Protein AF-0000000086069809 (afdb_homodimer)

Secondary structure (DSSP, 8-state):
-------------HHHHHHHHHHH-TT-SSSB-HHHHHTT---SSSSPPPHHHHHHHHHHH-TTSSSSB-HHHHHHHHHHHHHHHHHHHHH-TT-SSSEEHHHHHHHHHHTT----HHHHHHHHHHH-TTSSSEE-HHHHHHHHHHHHHHHHHHHHH-TT-SSEEEEEHHHHHHHHGGGB-/-------------HHHHHHHHHHH-TT-SSSB-HHHHHTT---SSSSPPPHHHHHHHHHHH-TTSSSSB-HHHHHHHHHHHHHHHHHHHHH-TT-SSSEEHHHHHHHHHHTT----HHHHHHHHHHH-TTSSSEE-HHHHHHHHHHHHHHHHHHHHH-TT-SSEEEEEHHHHHHHHGGGB-

Organism: Haemaphysalis longicornis (NCBI:txid44386)

Solvent-accessible surface area (backbone atoms only — not comparable to full-atom values): 20473 Å² total; per-residue (Å²): 137,84,82,74,80,76,78,64,82,80,64,76,55,64,69,57,49,52,55,49,48,56,64,43,19,75,81,69,74,69,42,36,37,34,67,38,52,24,73,73,46,77,29,82,56,93,56,79,30,50,54,66,39,29,39,53,53,37,58,74,41,19,85,81,71,75,70,33,21,41,66,71,34,41,52,52,48,47,52,51,50,52,52,50,50,53,53,50,56,70,41,21,79,84,69,74,62,42,36,36,64,67,34,44,53,53,47,42,41,73,74,68,44,87,75,55,69,69,53,54,47,51,51,47,62,71,41,18,85,79,72,74,66,34,22,37,53,40,35,45,52,40,49,53,53,50,50,49,53,50,49,54,49,49,48,74,61,22,80,83,70,76,51,54,31,79,46,41,52,67,57,47,48,66,60,48,55,80,61,38,116,137,86,83,75,80,76,78,64,82,80,62,77,54,65,69,58,49,52,53,49,50,56,64,41,20,76,82,69,74,70,42,35,37,33,67,37,50,23,73,75,45,77,29,83,58,93,55,78,31,47,54,67,39,30,40,53,53,39,58,73,41,19,84,80,70,73,71,34,21,41,66,71,33,40,52,53,46,49,53,52,50,52,53,49,50,54,52,50,56,70,41,21,79,83,68,74,62,40,37,35,63,68,35,44,51,52,46,42,41,73,75,69,46,87,73,54,69,70,55,52,49,51,51,47,63,72,40,20,84,78,72,72,67,35,23,36,52,42,36,45,53,40,50,52,52,51,50,49,53,52,48,54,52,49,48,72,62,22,80,82,69,75,52,54,30,79,44,40,53,67,57,49,47,66,59,49,55,78,60,39,115

Structure (mmCIF, N/CA/C/O backbone):
data_AF-0000000086069809-model_v1
#
loop_
_entity.id
_entity.type
_entity.pdbx_description
1 polymer 'EF-hand domain-containing protein'
#
loop_
_atom_site.group_PDB
_atom_site.id
_atom_site.type_symbol
_atom_site.label_atom_id
_atom_site.label_alt_id
_atom_site.label_comp_id
_atom_site.label_asym_id
_atom_site.label_entity_id
_atom_site.label_seq_id
_atom_site.pdbx_PDB_ins_code
_atom_site.Cartn_x
_atom_site.Cartn_y
_atom_site.Cartn_z
_atom_site.occupancy
_atom_site.B_iso_or_equiv
_atom_site.auth_seq_id
_atom_site.auth_comp_id
_atom_site.auth_asym_id
_atom_site.auth_atom_id
_atom_site.pdbx_PDB_model_num
ATOM 1 N N . MET A 1 1 ? -0.524 32.312 47.438 1 28.12 1 MET A N 1
ATOM 2 C CA . MET A 1 1 ? -0.548 32.656 46.031 1 28.12 1 MET A CA 1
ATOM 3 C C . MET A 1 1 ? -0.93 31.422 45.188 1 28.12 1 MET A C 1
ATOM 5 O O . MET A 1 1 ? -0.287 30.375 45.281 1 28.12 1 MET A O 1
ATOM 9 N N . TYR A 1 2 ? -2.311 31.109 44.719 1 29.11 2 TYR A N 1
ATOM 10 C CA . TYR A 1 2 ? -3.145 29.969 44.375 1 29.11 2 TYR A CA 1
ATOM 11 C C . TYR A 1 2 ? -2.742 29.391 43.031 1 29.11 2 TYR A C 1
ATOM 13 O O . TYR A 1 2 ? -2.734 30.109 42.031 1 29.11 2 TYR A O 1
ATOM 21 N N . TYR A 1 3 ? -1.64 28.562 42.844 1 32.62 3 TYR A N 1
ATOM 22 C CA . TYR A 1 3 ? -1.204 27.797 41.688 1 32.62 3 TYR A CA 1
ATOM 23 C C . TYR A 1 3 ? -2.393 27.156 40.969 1 32.62 3 TYR A C 1
ATOM 25 O O . TYR A 1 3 ? -3.082 26.312 41.531 1 32.62 3 TYR A O 1
ATOM 33 N N . GLN A 1 4 ? -3.27 27.906 40.188 1 30.67 4 GLN A N 1
ATOM 34 C CA . GLN A 1 4 ? -4.422 27.5 39.406 1 30.67 4 GLN A CA 1
ATOM 35 C C . GLN A 1 4 ? -4.098 26.297 38.531 1 30.67 4 GLN A C 1
ATOM 37 O O . GLN A 1 4 ? -2.971 26.156 38.062 1 30.67 4 GLN A O 1
ATOM 42 N N . GLY A 1 5 ? -4.82 25.125 38.656 1 36.81 5 GLY A N 1
ATOM 43 C CA . GLY A 1 5 ? -4.887 23.812 38.031 1 36.81 5 GLY A CA 1
ATOM 44 C C . GLY A 1 5 ? -4.676 23.859 36.5 1 36.81 5 GLY A C 1
ATOM 45 O O . GLY A 1 5 ? -5.348 24.625 35.812 1 36.81 5 GLY A O 1
ATOM 46 N N . GLN A 1 6 ? -3.518 23.766 35.969 1 34.78 6 GLN A N 1
ATOM 47 C CA . GLN A 1 6 ? -3.121 23.625 34.594 1 34.78 6 GLN A CA 1
ATOM 48 C C . GLN A 1 6 ? -4.191 22.906 33.781 1 34.78 6 GLN A C 1
ATOM 50 O O . GLN A 1 6 ? -4.652 21.828 34.156 1 34.78 6 GLN A O 1
ATOM 55 N N . GLN A 1 7 ? -5.18 23.578 33.062 1 36.31 7 GLN A N 1
ATOM 56 C CA . GLN A 1 7 ? -6.105 23.062 32.031 1 36.31 7 GLN A CA 1
ATOM 57 C C . GLN A 1 7 ? -5.453 21.969 31.203 1 36.31 7 GLN A C 1
ATOM 59 O O . GLN A 1 7 ? -4.434 22.219 30.547 1 36.31 7 GLN A O 1
ATOM 64 N N . GLN A 1 8 ? -5.32 20.703 31.562 1 38.53 8 GLN A N 1
ATOM 65 C CA . GLN A 1 8 ? -4.879 19.578 30.75 1 38.53 8 GLN A CA 1
ATOM 66 C C . GLN A 1 8 ? -5.262 19.781 29.281 1 38.53 8 GLN A C 1
ATOM 68 O O . GLN A 1 8 ? -6.316 20.344 28.984 1 38.53 8 GLN A O 1
ATOM 73 N N . PRO A 1 9 ? -4.473 19.984 28.375 1 45.06 9 PRO A N 1
ATOM 74 C CA . PRO A 1 9 ? -4.84 20.109 26.969 1 45.06 9 PRO A CA 1
ATOM 75 C C . PRO A 1 9 ? -6.125 19.359 26.625 1 45.06 9 PRO A C 1
ATOM 77 O O . PRO A 1 9 ? -6.305 18.219 27.031 1 45.06 9 PRO A O 1
ATOM 80 N N . GLN A 1 10 ? -7.422 19.906 26.641 1 48 10 GLN A N 1
ATOM 81 C CA . GLN A 1 10 ? -8.82 19.484 26.688 1 48 10 GLN A CA 1
ATOM 82 C C . GLN A 1 10 ? -9.07 18.328 25.719 1 48 10 GLN A C 1
ATOM 84 O O . GLN A 1 10 ? -9.008 18.516 24.5 1 48 10 GLN A O 1
ATOM 89 N N . GLY A 1 11 ? -8.469 17.094 25.891 1 56.94 11 GLY A N 1
ATOM 90 C CA . GLY A 1 11 ? -9.031 15.938 25.219 1 56.94 11 GLY A CA 1
ATOM 91 C C . GLY A 1 11 ? -10.539 16.016 25.062 1 56.94 11 GLY A C 1
ATOM 92 O O . GLY A 1 11 ? -11.203 16.797 25.75 1 56.94 11 GLY A O 1
ATOM 93 N N . ALA A 1 12 ? -10.945 15.578 23.766 1 65.81 12 ALA A N 1
ATOM 94 C CA . ALA A 1 12 ? -12.391 15.602 23.562 1 65.81 12 ALA A CA 1
ATOM 95 C C . ALA A 1 12 ? -13.133 15.133 24.812 1 65.81 12 ALA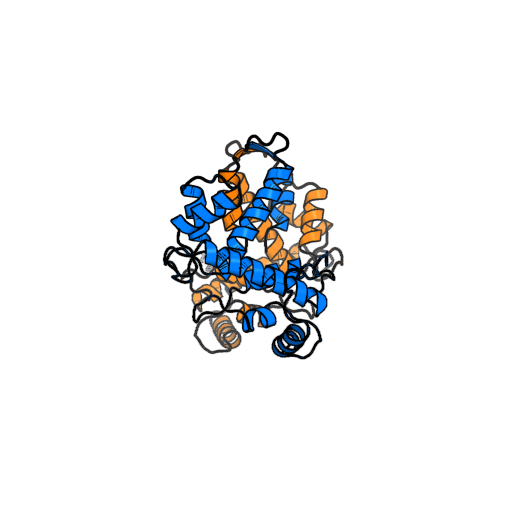 A C 1
ATOM 97 O O . ALA A 1 12 ? -12.641 14.281 25.547 1 65.81 12 ALA A O 1
ATOM 98 N N . ASP A 1 13 ? -14.125 15.883 25.156 1 86.12 13 ASP A N 1
ATOM 99 C CA . ASP A 1 13 ? -15.086 15.438 26.156 1 86.12 13 ASP A CA 1
ATOM 100 C C . ASP A 1 13 ? -15.414 13.953 26 1 86.12 13 ASP A C 1
ATOM 102 O O . ASP A 1 13 ? -15.891 13.531 24.938 1 86.12 13 ASP A O 1
ATOM 106 N N . ILE A 1 14 ? -15.023 13.203 27.047 1 89.62 14 ILE A N 1
ATOM 107 C CA . ILE A 1 14 ? -15.164 11.75 27 1 89.62 14 ILE A CA 1
ATOM 108 C C . ILE A 1 14 ? -16.609 11.375 26.688 1 89.62 14 ILE A C 1
ATOM 110 O O . ILE A 1 14 ? -16.859 10.391 26 1 89.62 14 ILE A O 1
ATOM 114 N N . ASN A 1 15 ? -17.531 12.117 27.203 1 90.81 15 ASN A N 1
ATOM 115 C CA . ASN A 1 15 ? -18.938 11.836 26.922 1 90.81 15 ASN A CA 1
ATOM 116 C C . ASN A 1 15 ? -19.266 12.07 25.453 1 90.81 15 ASN A C 1
ATOM 118 O O . ASN A 1 15 ? -20.031 11.305 24.844 1 90.81 15 ASN A O 1
ATOM 122 N N . TYR A 1 16 ? -18.734 13.109 25 1 92.44 16 TYR A N 1
ATOM 123 C CA . TYR A 1 16 ? -18.906 13.383 23.578 1 92.44 16 TYR A CA 1
ATOM 124 C C . TYR A 1 16 ? -18.344 12.258 22.734 1 92.44 16 TYR A C 1
ATOM 126 O O . TYR A 1 16 ? -19 11.789 21.797 1 92.44 16 TYR A O 1
ATOM 134 N N . LEU A 1 17 ? -17.172 11.805 23.078 1 94.56 17 LEU A N 1
ATOM 135 C CA . LEU A 1 17 ? -16.5 10.766 22.297 1 94.56 17 LEU A CA 1
ATOM 136 C C . LEU A 1 17 ? -17.25 9.445 22.391 1 94.56 17 LEU A C 1
ATOM 138 O O . LEU A 1 17 ? -17.266 8.664 21.438 1 94.56 17 LEU A O 1
ATOM 142 N N . ARG A 1 18 ? -17.844 9.188 23.516 1 94.5 18 ARG A N 1
ATOM 143 C CA . ARG A 1 18 ? -18.625 7.965 23.656 1 94.5 18 ARG A CA 1
ATOM 144 C C . ARG A 1 18 ? -19.812 7.961 22.703 1 94.5 18 ARG A C 1
ATOM 146 O O . ARG A 1 18 ? -20.109 6.941 22.078 1 94.5 18 ARG A O 1
ATOM 153 N N . GLY A 1 19 ? -20.5 9.125 22.688 1 94.62 19 GLY A N 1
ATOM 154 C CA . GLY A 1 19 ? -21.594 9.266 21.75 1 94.62 19 GLY A CA 1
ATOM 155 C C . GLY A 1 19 ? -21.156 9.094 20.297 1 94.62 19 GLY A C 1
ATOM 156 O O . GLY A 1 19 ? -21.812 8.414 19.516 1 94.62 19 GLY A O 1
ATOM 157 N N . LEU A 1 20 ? -20.031 9.703 20 1 94.25 20 LEU A N 1
ATOM 158 C CA . LEU A 1 20 ? -19.484 9.617 18.656 1 94.25 20 LEU A CA 1
ATOM 159 C C . LEU A 1 20 ? -19.094 8.18 18.312 1 94.25 20 LEU A C 1
ATOM 161 O O . LEU A 1 20 ? -19.406 7.695 17.219 1 94.25 20 LEU A O 1
ATOM 165 N N . PHE A 1 21 ? -18.469 7.527 19.219 1 97.12 21 PHE A N 1
ATOM 166 C CA . PHE A 1 21 ? -18.062 6.141 19.031 1 97.12 21 PHE A CA 1
ATOM 167 C C . PHE A 1 21 ? -19.281 5.258 18.719 1 97.12 21 PHE A C 1
ATOM 169 O O . PHE A 1 21 ? -19.234 4.438 17.797 1 97.12 21 PHE A O 1
ATOM 176 N N . GLN A 1 22 ? -20.312 5.418 19.422 1 95.69 22 GLN A N 1
ATOM 177 C CA . GLN A 1 22 ? -21.531 4.629 19.219 1 95.69 22 GLN A CA 1
ATOM 178 C C . GLN A 1 22 ? -22.141 4.898 17.859 1 95.69 22 GLN A C 1
ATOM 180 O O . GLN A 1 22 ? -22.656 3.979 17.203 1 95.69 22 GLN A O 1
ATOM 185 N N . ASN A 1 23 ? -22.031 6.152 17.438 1 95.06 23 ASN A N 1
ATOM 186 C CA . ASN A 1 23 ? -22.562 6.52 16.125 1 95.06 23 ASN A CA 1
ATOM 187 C C . ASN A 1 23 ? -21.734 5.906 14.992 1 95.06 23 ASN A C 1
ATOM 189 O O . ASN A 1 23 ? -22.281 5.516 13.961 1 95.06 23 ASN A O 1
ATOM 193 N N . VAL A 1 24 ? -20.469 5.863 15.188 1 95.69 24 VAL A N 1
ATOM 194 C CA . VAL A 1 24 ? -19.547 5.363 14.172 1 95.69 24 VAL A CA 1
ATOM 195 C C . VAL A 1 24 ? -19.641 3.842 14.094 1 95.69 24 VAL A C 1
ATOM 197 O O . VAL A 1 24 ? -19.578 3.266 13 1 95.69 24 VAL A O 1
ATOM 200 N N . ASP A 1 25 ? -19.828 3.266 15.297 1 96.56 25 ASP A N 1
ATOM 201 C CA . ASP A 1 25 ? -19.953 1.813 15.375 1 96.56 25 ASP A CA 1
ATOM 202 C C . ASP A 1 25 ? -21.312 1.345 14.867 1 96.56 25 ASP A C 1
ATOM 204 O O . ASP A 1 25 ? -22.125 0.835 15.641 1 96.56 25 ASP A O 1
ATOM 208 N N . ARG A 1 26 ? -21.484 1.317 13.672 1 93.12 26 ARG A N 1
ATOM 209 C CA . ARG A 1 26 ? -22.781 1.102 13.039 1 93.12 26 ARG A CA 1
ATOM 210 C C . ARG A 1 26 ? -23.312 -0.289 13.352 1 93.12 26 ARG A C 1
ATOM 212 O O . ARG A 1 26 ? -24.531 -0.475 13.484 1 93.12 26 ARG A O 1
ATOM 219 N N . ASN A 1 27 ? -22.469 -1.3 13.477 1 92.38 27 ASN A N 1
ATOM 220 C CA . ASN A 1 27 ? -22.953 -2.656 13.727 1 92.38 27 ASN A CA 1
ATOM 221 C C . ASN A 1 27 ? -22.938 -2.984 15.219 1 92.38 27 ASN A C 1
ATOM 223 O O . ASN A 1 27 ? -23.141 -4.137 15.609 1 92.38 27 ASN A O 1
ATOM 227 N N . ARG A 1 28 ? -22.594 -2.045 16.078 1 94.69 28 ARG A N 1
ATOM 228 C CA . ARG A 1 28 ? -22.641 -2.129 17.531 1 94.69 28 ARG A CA 1
ATOM 229 C C . ARG A 1 28 ? -21.781 -3.289 18.031 1 94.69 28 ARG A C 1
ATOM 231 O O . ARG A 1 28 ? -22.203 -4.031 18.938 1 94.69 28 ARG A O 1
ATOM 238 N N . SER A 1 29 ? -20.609 -3.455 17.359 1 94.06 29 SER A N 1
ATOM 239 C CA . SER A 1 29 ? -19.703 -4.539 17.719 1 94.06 29 SER A CA 1
ATOM 240 C C . SER A 1 29 ? -18.812 -4.152 18.906 1 94.06 29 SER A C 1
ATOM 242 O O . SER A 1 29 ? -18.141 -5.004 19.484 1 94.06 29 SER A O 1
ATOM 244 N N . GLY A 1 30 ? -18.844 -2.828 19.25 1 96 30 GLY A N 1
ATOM 245 C CA . GLY A 1 30 ? -17.938 -2.334 20.281 1 96 30 GLY A CA 1
ATOM 246 C C . GLY A 1 30 ? -16.562 -1.976 19.734 1 96 30 GLY A C 1
ATOM 247 O O . GLY A 1 30 ? -15.656 -1.645 20.5 1 96 30 GLY A O 1
ATOM 248 N N . ALA A 1 31 ? -16.406 -2.057 18.438 1 97.62 31 ALA A N 1
ATOM 249 C CA . ALA A 1 31 ? -15.156 -1.7 17.75 1 97.62 31 ALA A CA 1
ATOM 250 C C . ALA A 1 31 ? -15.43 -1.061 16.406 1 97.62 31 ALA A C 1
ATOM 252 O O . ALA A 1 31 ? -16.5 -1.263 15.812 1 97.62 31 ALA A O 1
ATOM 253 N N . ILE A 1 32 ? -14.523 -0.199 15.992 1 97.94 32 ILE A N 1
ATOM 254 C CA . ILE A 1 32 ? -14.68 0.551 14.75 1 97.94 32 ILE A CA 1
ATOM 255 C C . ILE A 1 32 ? -13.648 0.076 13.727 1 97.94 32 ILE A C 1
ATOM 257 O O . ILE A 1 32 ? -12.453 -0.018 14.039 1 97.94 32 ILE A O 1
ATOM 261 N N . ASN A 1 33 ? -14.109 -0.337 12.555 1 96.5 33 ASN A N 1
ATOM 262 C CA . ASN A 1 33 ? -13.211 -0.666 11.461 1 96.5 33 ASN A CA 1
ATOM 263 C C . ASN A 1 33 ? -12.977 0.534 10.547 1 96.5 33 ASN A C 1
ATOM 265 O O . ASN A 1 33 ? -13.5 1.619 10.797 1 96.5 33 ASN A O 1
ATOM 269 N N . ALA A 1 34 ? -12.211 0.34 9.5 1 95.94 34 ALA A N 1
ATOM 270 C CA . ALA A 1 34 ? -11.797 1.438 8.633 1 95.94 34 ALA A CA 1
ATOM 271 C C . ALA A 1 34 ? -12.984 2.029 7.887 1 95.94 34 ALA A C 1
ATOM 273 O O . ALA A 1 34 ? -13.07 3.248 7.711 1 95.94 34 ALA A O 1
ATOM 274 N N . ARG A 1 35 ? -13.859 1.188 7.461 1 94.62 35 ARG A N 1
ATOM 275 C CA . ARG A 1 35 ? -15.016 1.653 6.707 1 94.62 35 ARG A CA 1
ATOM 276 C C . ARG A 1 35 ? -15.961 2.453 7.598 1 94.62 35 ARG A C 1
ATOM 278 O O . ARG A 1 35 ? -16.531 3.461 7.164 1 94.62 35 ARG A O 1
ATOM 285 N N . GLU A 1 36 ? -16.141 1.945 8.781 1 97.5 36 GLU A N 1
ATOM 286 C CA . GLU A 1 36 ? -16.938 2.689 9.742 1 97.5 36 GLU A CA 1
ATOM 287 C C . GLU A 1 36 ? -16.328 4.055 10.039 1 97.5 36 GLU A C 1
ATOM 289 O O . GLU A 1 36 ? -17.031 5.066 10.055 1 97.5 36 GLU A O 1
ATOM 294 N N . LEU A 1 37 ? -15.047 4.059 10.242 1 97.69 37 LEU A N 1
ATOM 295 C CA . LEU A 1 37 ? -14.352 5.32 10.469 1 97.69 37 LEU A CA 1
ATOM 296 C C . LEU A 1 37 ? -14.477 6.238 9.266 1 97.69 37 LEU A C 1
ATOM 298 O O . LEU A 1 37 ? -14.773 7.426 9.406 1 97.69 37 LEU A O 1
ATOM 302 N N . GLN A 1 38 ? -14.266 5.715 8.07 1 97.06 38 GLN A N 1
ATOM 303 C CA . GLN A 1 38 ? -14.352 6.469 6.828 1 97.06 38 GLN A CA 1
ATOM 304 C C . GLN A 1 38 ? -15.703 7.172 6.703 1 97.06 38 GLN A C 1
ATOM 306 O O . GLN A 1 38 ? -15.773 8.32 6.25 1 97.06 38 GLN A O 1
ATOM 311 N N . SER A 1 39 ? -16.75 6.52 7.121 1 95.31 39 SER A N 1
ATOM 312 C CA . SER A 1 39 ? -18.125 6.98 6.887 1 95.31 39 SER A CA 1
ATOM 313 C C . SER A 1 39 ? -18.438 8.234 7.699 1 95.31 39 SER A C 1
ATOM 315 O O . SER A 1 39 ? -19.391 8.945 7.406 1 95.31 39 SER A O 1
ATOM 317 N N . VAL A 1 40 ? -17.641 8.57 8.656 1 94.81 40 VAL A N 1
ATOM 318 C CA . VAL A 1 40 ? -17.984 9.695 9.516 1 94.81 40 VAL A CA 1
ATOM 319 C C . VAL A 1 40 ? -16.969 10.82 9.328 1 94.81 40 VAL A C 1
ATOM 321 O O . VAL A 1 40 ? -17.156 11.922 9.852 1 94.81 40 VAL A O 1
ATOM 324 N N . LEU A 1 41 ? -15.906 10.492 8.641 1 95.81 41 LEU A N 1
ATOM 325 C CA . LEU A 1 41 ? -14.867 11.5 8.422 1 95.81 41 LEU A CA 1
ATOM 326 C C . LEU A 1 41 ? -15.109 12.266 7.125 1 95.81 41 LEU A C 1
ATOM 328 O O . LEU A 1 41 ? -15.672 11.711 6.172 1 95.81 41 LEU A O 1
ATOM 332 N N . SER A 1 42 ? -14.75 13.562 7.199 1 93.31 42 SER A N 1
ATOM 333 C CA . SER A 1 42 ? -14.875 14.414 6.02 1 93.31 42 SER A CA 1
ATOM 334 C C . SER A 1 42 ? -13.516 14.914 5.551 1 93.31 42 SER A C 1
ATOM 336 O O . SER A 1 42 ? -12.625 15.172 6.363 1 93.31 42 SER A O 1
ATOM 338 N N . ASN A 1 43 ? -13.359 15.039 4.246 1 92.81 43 ASN A N 1
ATOM 339 C CA . ASN A 1 43 ? -12.156 15.625 3.674 1 92.81 43 ASN A CA 1
ATOM 340 C C . ASN A 1 43 ? -12.438 17 3.062 1 92.81 43 ASN A C 1
ATOM 342 O O . ASN A 1 43 ? -11.641 17.5 2.266 1 92.81 43 ASN A O 1
ATOM 346 N N . GLY A 1 44 ? -13.562 17.531 3.379 1 90.5 44 GLY A N 1
ATOM 347 C CA . GLY A 1 44 ? -13.93 18.859 2.9 1 90.5 44 GLY A CA 1
ATOM 348 C C . GLY A 1 44 ? -14.562 18.844 1.522 1 90.5 44 GLY A C 1
ATOM 349 O O . GLY A 1 44 ? -14.82 19.891 0.938 1 90.5 44 GLY A O 1
ATOM 350 N N . THR A 1 45 ? -14.711 17.688 0.958 1 93 45 THR A N 1
ATOM 351 C CA . THR A 1 45 ? -15.367 17.516 -0.331 1 93 45 THR A CA 1
ATOM 352 C C . THR A 1 45 ? -16.578 16.609 -0.203 1 93 45 THR A C 1
ATOM 354 O O . THR A 1 45 ? -16.906 16.141 0.895 1 93 45 THR A O 1
ATOM 357 N N . TRP A 1 46 ? -17.25 16.406 -1.288 1 91.38 46 TRP A N 1
ATOM 358 C CA . TRP A 1 46 ? -18.422 15.547 -1.312 1 91.38 46 TRP A CA 1
ATOM 359 C C . TRP A 1 46 ? -18.016 14.086 -1.52 1 91.38 46 TRP A C 1
ATOM 361 O O . TRP A 1 46 ? -18.859 13.188 -1.454 1 91.38 46 TRP A O 1
ATOM 371 N N . LYS A 1 47 ? -16.797 13.906 -1.733 1 92 47 LYS A N 1
ATOM 372 C CA . LYS A 1 47 ? -16.312 12.547 -1.932 1 92 47 LYS A CA 1
ATOM 373 C C . LYS A 1 47 ? -15.992 11.875 -0.598 1 92 47 LYS A C 1
ATOM 375 O O . LYS A 1 47 ? -15.703 12.547 0.391 1 92 47 LYS A O 1
ATOM 380 N N . PRO A 1 48 ? -16.047 10.57 -0.652 1 93.56 48 PRO A N 1
ATOM 381 C CA . PRO A 1 48 ? -15.711 9.859 0.584 1 93.56 48 PRO A CA 1
ATOM 382 C C . PRO A 1 48 ? -14.266 10.102 1.031 1 93.56 48 PRO A C 1
ATOM 384 O O . PRO A 1 48 ? -13.383 10.305 0.196 1 93.56 48 PRO A O 1
ATOM 387 N N . PHE A 1 49 ? -14.133 10.078 2.363 1 96.62 49 PHE A N 1
ATOM 388 C CA . PHE A 1 49 ? -12.797 10.094 2.949 1 96.62 49 PHE A CA 1
ATOM 389 C C . PHE A 1 49 ? -11.945 8.953 2.398 1 96.62 49 PHE A C 1
ATOM 391 O O . PHE A 1 49 ? -12.453 7.859 2.156 1 96.62 49 PHE A O 1
ATOM 398 N N . ASN A 1 50 ? -10.688 9.266 2.16 1 95.44 50 ASN A N 1
ATOM 399 C CA . ASN A 1 50 ? -9.773 8.258 1.629 1 95.44 50 ASN A CA 1
ATOM 400 C C . ASN A 1 50 ? -9.727 7.016 2.518 1 95.44 50 ASN A C 1
ATOM 402 O O . ASN A 1 50 ? -9.289 7.086 3.666 1 95.44 50 ASN A O 1
ATOM 406 N N . LEU A 1 51 ? -10.156 5.934 1.969 1 93.69 51 LEU A N 1
ATOM 407 C CA . LEU A 1 51 ? -10.219 4.699 2.742 1 93.69 51 LEU A CA 1
ATOM 408 C C . LEU A 1 51 ? -8.828 4.258 3.18 1 93.69 51 LEU A C 1
ATOM 410 O O . LEU A 1 51 ? -8.664 3.715 4.273 1 93.69 51 LEU A O 1
ATOM 414 N N . GLU A 1 52 ? -7.828 4.457 2.324 1 94.56 52 GLU A N 1
ATOM 415 C CA . GLU A 1 52 ? -6.465 4.078 2.684 1 94.56 52 GLU A CA 1
ATOM 416 C C . GLU A 1 52 ? -5.98 4.855 3.904 1 94.56 52 GLU A C 1
ATOM 418 O O . GLU A 1 52 ? -5.312 4.293 4.773 1 94.56 52 GLU A O 1
ATOM 423 N N . ALA A 1 53 ? -6.285 6.121 3.934 1 96.94 53 ALA A N 1
ATOM 424 C CA . ALA A 1 53 ? -5.926 6.914 5.105 1 96.94 53 ALA A CA 1
ATOM 425 C C . ALA A 1 53 ? -6.598 6.367 6.363 1 96.94 53 ALA A C 1
ATOM 427 O O . ALA A 1 53 ? -5.961 6.234 7.41 1 96.94 53 ALA A O 1
ATOM 428 N N . ALA A 1 54 ? -7.883 6.008 6.254 1 97.31 54 ALA A N 1
ATOM 429 C CA . ALA A 1 54 ? -8.617 5.434 7.375 1 97.31 54 ALA A CA 1
ATOM 430 C C . ALA A 1 54 ? -7.977 4.133 7.844 1 97.31 54 ALA A C 1
ATOM 432 O O . ALA A 1 54 ? -7.824 3.906 9.047 1 97.31 54 ALA A O 1
ATOM 433 N N . LYS A 1 55 ? -7.57 3.352 6.945 1 95.31 55 LYS A N 1
ATOM 434 C CA . LYS A 1 55 ? -6.941 2.074 7.266 1 95.31 55 LYS A CA 1
ATOM 435 C C . LYS A 1 55 ? -5.629 2.281 8.016 1 95.31 55 LYS A C 1
ATOM 437 O O . LYS A 1 55 ? -5.355 1.591 9 1 95.31 55 LYS A O 1
ATOM 442 N N . VAL A 1 56 ? -4.852 3.197 7.5 1 96 56 VAL A N 1
ATOM 443 C CA . VAL A 1 56 ? -3.562 3.471 8.125 1 96 56 VAL A CA 1
ATOM 444 C C . VAL A 1 56 ? -3.773 3.936 9.562 1 96 56 VAL A C 1
ATOM 446 O O . VAL A 1 56 ? -3.092 3.469 10.484 1 96 56 VAL A O 1
ATOM 449 N N . MET A 1 57 ? -4.781 4.793 9.758 1 97.19 57 MET A N 1
ATOM 450 C CA . MET A 1 57 ? -5.055 5.293 11.102 1 97.19 57 MET A CA 1
ATOM 451 C C . MET A 1 57 ? -5.539 4.172 12.016 1 97.19 57 MET A C 1
ATOM 453 O O . MET A 1 57 ? -5.094 4.062 13.164 1 97.19 57 MET A O 1
ATOM 457 N N . ILE A 1 58 ? -6.398 3.312 11.492 1 97.56 58 ILE A N 1
ATOM 458 C CA . ILE A 1 58 ? -6.871 2.174 12.273 1 97.56 58 ILE A CA 1
ATOM 459 C C . ILE A 1 58 ? -5.688 1.302 12.688 1 97.56 58 ILE A C 1
ATOM 461 O O . ILE A 1 58 ? -5.562 0.928 13.852 1 97.56 58 ILE A O 1
ATOM 465 N N . ARG A 1 59 ? -4.859 1.05 11.781 1 95.19 59 ARG A N 1
ATOM 466 C CA . ARG A 1 59 ? -3.703 0.198 12.047 1 95.19 59 ARG A CA 1
ATOM 467 C C . ARG A 1 59 ? -2.799 0.814 13.109 1 95.19 59 ARG A C 1
ATOM 469 O O . ARG A 1 59 ? -2.266 0.104 13.961 1 95.19 59 ARG A O 1
ATOM 476 N N . MET A 1 60 ? -2.648 2.074 13.078 1 96.31 60 MET A N 1
ATOM 477 C CA . MET A 1 60 ? -1.758 2.787 13.992 1 96.31 60 MET A CA 1
ATOM 478 C C . MET A 1 60 ? -2.24 2.662 15.43 1 96.31 60 MET A C 1
ATOM 480 O O . MET A 1 60 ? -1.433 2.658 16.359 1 96.31 60 MET A O 1
ATOM 484 N N . PHE A 1 61 ? -3.5 2.535 15.578 1 97.81 61 PHE A N 1
ATOM 485 C CA . PHE A 1 61 ? -4.004 2.631 16.953 1 97.81 61 PHE A CA 1
ATOM 486 C C . PHE A 1 61 ? -4.586 1.3 17.406 1 97.81 61 PHE A C 1
ATOM 488 O O . PHE A 1 61 ? -4.941 1.14 18.578 1 97.81 61 PHE A O 1
ATOM 495 N N . ASP A 1 62 ? -4.707 0.428 16.484 1 97.31 62 ASP A N 1
ATOM 496 C CA . ASP A 1 62 ? -5.164 -0.922 16.797 1 97.31 62 ASP A CA 1
ATOM 497 C C . ASP A 1 62 ? -4.066 -1.717 17.516 1 97.31 62 ASP A C 1
ATOM 499 O O . ASP A 1 62 ? -3.355 -2.502 16.875 1 97.31 62 ASP A O 1
ATOM 503 N N . ARG A 1 63 ? -4.012 -1.608 18.766 1 94.69 63 ARG A N 1
ATOM 504 C CA . ARG A 1 63 ? -2.967 -2.256 19.562 1 94.69 63 ARG A CA 1
ATOM 505 C C . ARG A 1 63 ? -3.152 -3.77 19.578 1 94.69 63 ARG A C 1
ATOM 507 O O . ARG A 1 63 ? -2.197 -4.516 19.797 1 94.69 63 ARG A O 1
ATOM 514 N N . ARG A 1 64 ? -4.312 -4.309 19.328 1 92.5 64 ARG A N 1
ATOM 515 C CA . ARG A 1 64 ? -4.645 -5.727 19.422 1 92.5 64 ARG A CA 1
ATOM 516 C C . ARG A 1 64 ? -4.449 -6.418 18.078 1 92.5 64 ARG A C 1
ATOM 518 O O . ARG A 1 64 ? -4.477 -7.648 18 1 92.5 64 ARG A O 1
ATOM 525 N N . GLY A 1 65 ? -4.258 -5.633 17.062 1 89.56 65 GLY A N 1
ATOM 526 C CA . GLY A 1 65 ? -4.035 -6.207 15.742 1 89.56 65 GLY A CA 1
ATOM 527 C C . GLY A 1 65 ? -5.246 -6.938 15.195 1 89.56 65 GLY A C 1
ATOM 528 O O . GLY A 1 65 ? -5.113 -7.957 14.516 1 89.56 65 GLY A O 1
ATOM 529 N N . VAL A 1 66 ? -6.434 -6.434 15.5 1 91.44 66 VAL A N 1
ATOM 530 C CA . VAL A 1 66 ? -7.648 -7.137 15.102 1 91.44 66 VAL A CA 1
ATOM 531 C C . VAL A 1 66 ? -8.305 -6.41 13.93 1 91.44 66 VAL A C 1
ATOM 533 O O . VAL A 1 66 ? -9.359 -6.828 13.445 1 91.44 66 VAL A O 1
ATOM 536 N N . GLY A 1 67 ? -7.73 -5.258 13.492 1 92.62 67 GLY A N 1
ATOM 537 C CA . GLY A 1 67 ? -8.266 -4.531 12.352 1 92.62 67 GLY A CA 1
ATOM 538 C C . GLY A 1 67 ? -9.344 -3.531 12.734 1 92.62 67 GLY A C 1
ATOM 539 O O . GLY A 1 67 ? -9.969 -2.928 11.859 1 92.62 67 GLY A O 1
ATOM 540 N N . LYS A 1 68 ? -9.562 -3.41 14 1 97 68 LYS A N 1
ATOM 541 C CA . LYS A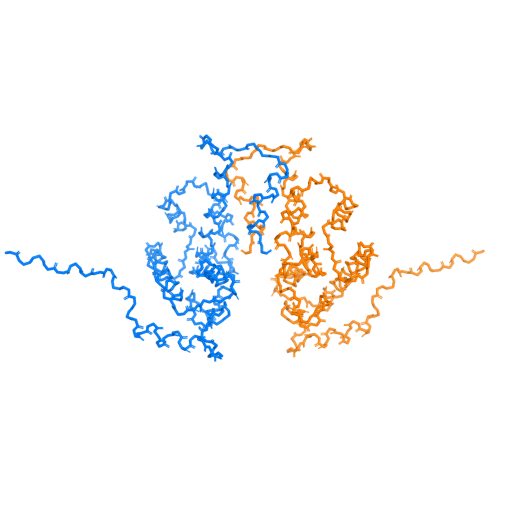 1 68 ? -10.539 -2.475 14.547 1 97 68 LYS A CA 1
ATOM 542 C C . LYS A 1 68 ? -9.984 -1.751 15.773 1 97 68 LYS A C 1
ATOM 544 O O . LYS A 1 68 ? -8.977 -2.17 16.344 1 97 68 LYS A O 1
ATOM 549 N N . VAL A 1 69 ? -10.617 -0.637 16.125 1 98.25 69 VAL A N 1
ATOM 550 C CA . VAL A 1 69 ? -10.211 0.072 17.344 1 98.25 69 VAL A CA 1
ATOM 551 C C . VAL A 1 69 ? -11.359 0.061 18.344 1 98.25 69 VAL A C 1
ATOM 553 O O . VAL A 1 69 ? -12.523 0.197 17.984 1 98.25 69 VAL A O 1
ATOM 556 N N . ASN A 1 70 ? -11 -0.278 19.609 1 97.81 70 ASN A N 1
ATOM 557 C CA . ASN A 1 70 ? -11.961 -0.118 20.703 1 97.81 70 ASN A CA 1
ATOM 558 C C . ASN A 1 70 ? -12.078 1.341 21.141 1 97.81 70 ASN A C 1
ATOM 560 O O . ASN A 1 70 ? -11.469 2.223 20.531 1 97.81 70 ASN A O 1
ATOM 564 N N . PHE A 1 71 ? -12.898 1.541 22.141 1 97.31 71 PHE A N 1
ATOM 565 C CA . PHE A 1 71 ? -13.195 2.916 22.516 1 97.31 71 PHE A CA 1
ATOM 566 C C . PHE A 1 71 ? -11.93 3.654 22.938 1 97.31 71 PHE A C 1
ATOM 568 O O . PHE A 1 71 ? -11.711 4.801 22.531 1 97.31 71 PHE A O 1
ATOM 575 N N . ASP A 1 72 ? -11.148 3.08 23.719 1 97.19 72 ASP A N 1
ATOM 576 C CA . ASP A 1 72 ? -9.922 3.727 24.172 1 97.19 72 ASP A CA 1
ATOM 577 C C . ASP A 1 72 ? -9.008 4.059 23 1 97.19 72 ASP A C 1
ATOM 579 O O . ASP A 1 72 ? -8.477 5.168 22.922 1 97.19 72 ASP A O 1
ATOM 583 N N . GLU A 1 73 ? -8.852 3.1 22.141 1 98.06 73 GLU A N 1
ATOM 584 C CA . GLU A 1 73 ? -8.047 3.305 20.938 1 98.06 73 GLU A CA 1
ATOM 585 C C . GLU A 1 73 ? -8.648 4.395 20.047 1 98.06 73 GLU A C 1
ATOM 587 O O . GLU A 1 73 ? -7.918 5.207 19.469 1 98.06 73 GLU A O 1
ATOM 592 N N . PHE A 1 74 ? -9.93 4.355 20.016 1 97.94 74 PHE A N 1
ATOM 593 C CA . PHE A 1 74 ? -10.641 5.355 19.234 1 97.94 74 PHE A CA 1
ATOM 594 C C . PHE A 1 74 ? -10.406 6.754 19.797 1 97.94 74 PHE A C 1
ATOM 596 O O . PHE A 1 74 ? -10.227 7.707 19.031 1 97.94 74 PHE A O 1
ATOM 603 N N . THR A 1 75 ? -10.438 6.883 21.031 1 97.25 75 THR A N 1
ATOM 604 C CA . THR A 1 75 ? -10.195 8.18 21.672 1 97.25 75 THR A CA 1
ATOM 605 C C . THR A 1 75 ? -8.82 8.711 21.281 1 97.25 75 THR A C 1
ATOM 607 O O . THR A 1 75 ? -8.688 9.891 20.922 1 97.25 75 THR A O 1
ATOM 610 N N . SER A 1 76 ? -7.863 7.871 21.312 1 97.5 76 SER A N 1
ATOM 611 C CA . SER A 1 76 ? -6.516 8.258 20.922 1 97.5 76 SER A CA 1
ATOM 612 C C . SER A 1 76 ? -6.465 8.625 19.438 1 97.5 76 SER A C 1
ATOM 614 O O . SER A 1 76 ? -5.832 9.609 19.062 1 97.5 76 SER A O 1
ATOM 616 N N . LEU A 1 77 ? -7.098 7.828 18.656 1 97.88 77 LEU A N 1
ATOM 617 C CA . LEU A 1 77 ? -7.176 8.094 17.219 1 97.88 77 LEU A CA 1
ATOM 618 C C . LEU A 1 77 ? -7.836 9.438 16.953 1 97.88 77 LEU A C 1
ATOM 620 O O . LEU A 1 77 ? -7.371 10.203 16.109 1 97.88 77 LEU A O 1
ATOM 624 N N . TRP A 1 78 ? -8.859 9.711 17.672 1 96.81 78 TRP A N 1
ATOM 625 C CA . TRP A 1 78 ? -9.586 10.969 17.484 1 96.81 78 TRP A CA 1
ATOM 626 C C . TRP A 1 78 ? -8.711 12.164 17.859 1 96.81 78 TRP A C 1
ATOM 628 O O . TRP A 1 78 ? -8.711 13.18 17.156 1 96.81 78 TRP A O 1
ATOM 638 N N . ASN A 1 79 ? -8.031 12.031 18.922 1 96.31 79 ASN A N 1
ATOM 639 C CA . ASN A 1 79 ? -7.105 13.094 19.312 1 96.31 79 ASN A CA 1
ATOM 640 C C . ASN A 1 79 ? -6.02 13.297 18.266 1 96.31 79 ASN A C 1
ATOM 642 O O . ASN A 1 79 ? -5.652 14.438 17.969 1 96.31 79 ASN A O 1
ATOM 646 N N . PHE A 1 80 ? -5.539 12.234 17.766 1 97.19 80 PHE A N 1
ATOM 647 C CA . PHE A 1 80 ? -4.582 12.273 16.656 1 97.19 80 PHE A CA 1
ATOM 648 C C . PHE A 1 80 ? -5.156 13.023 15.469 1 97.19 80 PHE A C 1
ATOM 650 O O . PHE A 1 80 ? -4.512 13.93 14.93 1 97.19 80 PHE A O 1
ATOM 657 N N . LEU A 1 81 ? -6.367 12.703 15.094 1 96.81 81 LEU A N 1
ATOM 658 C CA . LEU A 1 81 ? -7.055 13.32 13.961 1 96.81 81 LEU A CA 1
ATOM 659 C C . LEU A 1 81 ? -7.254 14.812 14.203 1 96.81 81 LEU A C 1
ATOM 661 O O . LEU A 1 81 ? -7.066 15.625 13.289 1 96.81 81 LEU A O 1
ATOM 665 N N . THR A 1 82 ? -7.637 15.125 15.383 1 95.44 82 THR A N 1
ATOM 666 C CA . THR A 1 82 ? -7.844 16.531 15.734 1 95.44 82 THR A CA 1
ATOM 667 C C . THR A 1 82 ? -6.543 17.312 15.609 1 95.44 82 THR A C 1
ATOM 669 O O . THR A 1 82 ? -6.535 18.438 15.109 1 95.44 82 THR A O 1
ATOM 672 N N . SER A 1 83 ? -5.488 16.719 16.047 1 96.75 83 SER A N 1
ATOM 673 C CA . SER A 1 83 ? -4.18 17.359 15.922 1 96.75 83 SER A CA 1
ATOM 674 C C . SER A 1 83 ? -3.799 17.562 14.461 1 96.75 83 SER A C 1
ATOM 676 O O . SER A 1 83 ? -3.262 18.625 14.094 1 96.75 83 SER A O 1
ATOM 678 N N . TRP A 1 84 ? -4.066 16.594 13.625 1 97.06 84 TRP A N 1
ATOM 679 C CA . TRP A 1 84 ? -3.785 16.688 12.195 1 97.06 84 TRP A CA 1
ATOM 680 C C . TRP A 1 84 ? -4.641 17.781 11.547 1 97.06 84 TRP A C 1
ATOM 682 O O . TRP A 1 84 ? -4.18 18.484 10.641 1 97.06 84 TRP A O 1
ATOM 692 N N . LEU A 1 85 ? -5.875 17.875 12 1 96.25 85 LEU A N 1
ATOM 693 C CA . LEU A 1 85 ? -6.754 18.906 11.453 1 96.25 85 LEU A CA 1
ATOM 694 C C . LEU A 1 85 ? -6.211 20.297 11.742 1 96.25 85 LEU A C 1
ATOM 696 O O . LEU A 1 85 ? -6.18 21.156 10.859 1 96.25 85 LEU A O 1
ATOM 700 N N . ASN A 1 86 ? -5.785 20.453 12.984 1 95.88 86 ASN A N 1
ATOM 701 C CA . ASN A 1 86 ? -5.188 21.734 13.359 1 95.88 86 ASN A CA 1
ATOM 702 C C . ASN A 1 86 ? -3.939 22.031 12.531 1 95.88 86 ASN A C 1
ATOM 704 O O . ASN A 1 86 ? -3.754 23.156 12.062 1 95.88 86 ASN A O 1
ATOM 708 N N . CYS A 1 87 ? -3.152 21.047 12.367 1 95.62 87 CYS A N 1
ATOM 709 C CA . CYS A 1 87 ? -1.946 21.172 11.555 1 95.62 87 CYS A CA 1
ATOM 710 C C . CYS A 1 87 ? -2.293 21.531 10.117 1 95.62 87 CYS A C 1
ATOM 712 O O . CYS A 1 87 ? -1.72 22.469 9.555 1 95.62 87 CYS A O 1
ATOM 714 N N . PHE A 1 88 ? -3.203 20.859 9.547 1 97.56 88 PHE A N 1
ATOM 715 C CA . PHE A 1 88 ? -3.664 21.078 8.18 1 97.56 88 PHE A CA 1
ATOM 716 C C . PHE A 1 88 ? -4.133 22.516 8 1 97.56 88 PHE A C 1
ATOM 718 O O . PHE A 1 88 ? -3.717 23.203 7.059 1 97.56 88 PHE A O 1
ATOM 725 N N . GLN A 1 89 ? -4.934 22.984 8.914 1 96.69 89 GLN A N 1
ATOM 726 C CA . GLN A 1 89 ? -5.496 24.328 8.844 1 96.69 89 GLN A CA 1
ATOM 727 C C . GLN A 1 89 ? -4.402 25.391 8.938 1 96.69 89 GLN A C 1
ATOM 729 O O . GLN A 1 89 ? -4.504 26.453 8.328 1 96.69 89 GLN A O 1
ATOM 734 N N . SER A 1 90 ? -3.395 25.078 9.641 1 97.12 90 SER A N 1
ATOM 735 C CA . SER A 1 90 ? -2.309 26.047 9.82 1 97.12 90 SER A CA 1
ATOM 736 C C . SER A 1 90 ? -1.516 26.219 8.523 1 97.12 90 SER A C 1
ATOM 738 O O . SER A 1 90 ? -0.85 27.234 8.336 1 97.12 90 SER A O 1
ATOM 740 N N . PHE A 1 91 ? -1.571 25.25 7.637 1 97.44 91 PHE A N 1
ATOM 741 C CA . PHE A 1 91 ? -0.797 25.328 6.406 1 97.44 91 PHE A CA 1
ATOM 742 C C . PHE A 1 91 ? -1.686 25.719 5.23 1 97.44 91 PHE A C 1
ATOM 744 O O . PHE A 1 91 ? -1.188 26.078 4.16 1 97.44 91 PHE A O 1
ATOM 751 N N . ASP A 1 92 ? -2.971 25.5 5.504 1 97.19 92 ASP A N 1
ATOM 752 C CA . ASP A 1 92 ? -3.92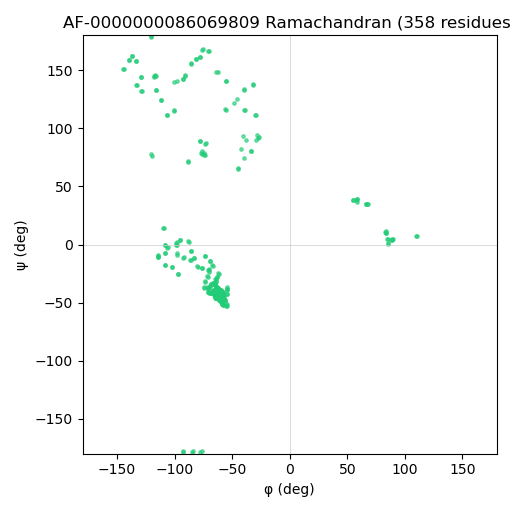 25.984 4.508 1 97.19 92 ASP A CA 1
ATOM 753 C C . ASP A 1 92 ? -4.09 27.5 4.605 1 97.19 92 ASP A C 1
ATOM 755 O O . ASP A 1 92 ? -5.152 27.984 5 1 97.19 92 ASP A O 1
ATOM 759 N N . LYS A 1 93 ? -3.172 28.25 4.094 1 95.81 93 LYS A N 1
ATOM 760 C CA . LYS A 1 93 ? -3.061 29.688 4.305 1 95.81 93 LYS A CA 1
ATOM 761 C C . LYS A 1 93 ? -4.203 30.438 3.619 1 95.81 93 LYS A C 1
ATOM 763 O O . LYS A 1 93 ? -4.668 31.453 4.121 1 95.81 93 LYS A O 1
ATOM 768 N N . ASP A 1 94 ? -4.684 30 2.439 1 95.81 94 ASP A N 1
ATOM 769 C CA . ASP A 1 94 ? -5.758 30.672 1.724 1 95.81 94 ASP A CA 1
ATOM 770 C C . ASP A 1 94 ? -7.125 30.172 2.168 1 95.81 94 ASP A C 1
ATOM 772 O O . ASP A 1 94 ? -8.148 30.547 1.593 1 95.81 94 ASP A O 1
ATOM 776 N N . ARG A 1 95 ? -7.172 29.266 3.141 1 95.38 95 ARG A N 1
ATOM 777 C CA . ARG A 1 95 ? -8.383 28.703 3.727 1 95.38 95 ARG A CA 1
ATOM 778 C C . ARG A 1 95 ? -9.281 28.094 2.654 1 95.38 95 ARG A C 1
ATOM 780 O O . ARG A 1 95 ? -10.508 28.266 2.697 1 95.38 95 ARG A O 1
ATOM 787 N N . SER A 1 96 ? -8.633 27.438 1.661 1 94.81 96 SER A N 1
ATOM 788 C CA . SER A 1 96 ? -9.359 26.812 0.562 1 94.81 96 SER A CA 1
ATOM 789 C C . SER A 1 96 ? -9.922 25.453 0.976 1 94.81 96 SER A C 1
ATOM 791 O O . SER A 1 96 ? -10.805 24.922 0.306 1 94.81 96 SER A O 1
ATOM 793 N N . GLY A 1 97 ? -9.383 24.891 2.041 1 96.06 97 GLY A N 1
ATOM 794 C CA . GLY A 1 97 ? -9.727 23.531 2.414 1 96.06 97 GLY A CA 1
ATOM 795 C C . GLY A 1 97 ? -8.844 22.5 1.757 1 96.06 97 GLY A C 1
ATOM 796 O O . GLY A 1 97 ? -9.062 21.297 1.922 1 96.06 97 GLY A O 1
ATOM 797 N N . PHE A 1 98 ? -7.832 22.938 1.018 1 97.12 98 PHE A N 1
ATOM 798 C CA . PHE A 1 98 ? -6.883 22.078 0.326 1 97.12 98 PHE A CA 1
ATOM 799 C C . PHE A 1 98 ? -5.453 22.547 0.551 1 97.12 98 PHE A C 1
ATOM 801 O O . PHE A 1 98 ? -5.227 23.688 0.948 1 97.12 98 PHE A O 1
ATOM 808 N N . ILE A 1 99 ? -4.547 21.672 0.381 1 98 99 ILE A N 1
ATOM 809 C CA . ILE A 1 99 ? -3.125 22 0.451 1 98 99 ILE A CA 1
ATOM 810 C C . ILE A 1 99 ? -2.521 21.984 -0.951 1 98 99 ILE A C 1
ATOM 812 O O . ILE A 1 99 ? -2.5 20.938 -1.613 1 98 99 ILE A O 1
ATOM 816 N N . ASP A 1 100 ? -2.143 23.172 -1.414 1 97.56 100 ASP A N 1
ATOM 817 C CA . ASP A 1 100 ? -1.507 23.234 -2.727 1 97.56 100 ASP A CA 1
ATOM 818 C C . ASP A 1 100 ? -0.008 22.953 -2.627 1 97.56 100 ASP A C 1
ATOM 820 O O . ASP A 1 100 ? 0.5 22.641 -1.547 1 97.56 100 ASP A O 1
ATOM 824 N N . ARG A 1 101 ? 0.664 23.031 -3.762 1 97.38 101 ARG A N 1
ATOM 825 C CA . ARG A 1 101 ? 2.072 22.641 -3.848 1 97.38 101 ARG A CA 1
ATOM 826 C C . ARG A 1 101 ? 2.922 23.484 -2.9 1 97.38 101 ARG A C 1
ATOM 828 O O . ARG A 1 101 ? 3.771 22.953 -2.184 1 97.38 101 ARG A O 1
ATOM 835 N N . ARG A 1 102 ? 2.734 24.781 -2.916 1 97.25 102 ARG A N 1
ATOM 836 C CA . ARG A 1 102 ? 3.506 25.688 -2.07 1 97.25 102 ARG A CA 1
ATOM 837 C C . ARG A 1 102 ? 3.227 25.422 -0.593 1 97.25 102 ARG A C 1
ATOM 839 O O . ARG A 1 102 ? 4.152 25.359 0.217 1 97.25 102 ARG A O 1
ATOM 846 N N . GLU A 1 103 ? 1.982 25.266 -0.282 1 98.44 103 GLU A N 1
ATOM 847 C CA . GLU A 1 103 ? 1.591 25 1.099 1 98.44 103 GLU A CA 1
ATOM 848 C C . GLU A 1 103 ? 2.158 23.672 1.584 1 98.44 103 GLU A C 1
ATOM 850 O O . GLU A 1 103 ? 2.57 23.547 2.74 1 98.44 103 GLU A O 1
ATOM 855 N N . LEU A 1 104 ? 2.139 22.688 0.673 1 98.5 104 LEU A N 1
ATOM 856 C CA . LEU A 1 104 ? 2.727 21.406 1.033 1 98.5 104 LEU A CA 1
ATOM 857 C C . LEU A 1 104 ? 4.219 21.547 1.307 1 98.5 104 LEU A C 1
ATOM 859 O O . LEU A 1 104 ? 4.727 21 2.293 1 98.5 104 LEU A O 1
ATOM 863 N N . SER A 1 105 ? 4.871 22.25 0.448 1 98.06 105 SER A N 1
ATOM 864 C CA . SER A 1 105 ? 6.301 22.484 0.631 1 98.06 105 SER A CA 1
ATOM 865 C C . SER A 1 105 ? 6.586 23.141 1.976 1 98.06 105 SER A C 1
ATOM 867 O O . SER A 1 105 ? 7.504 22.734 2.691 1 98.06 105 SER A O 1
ATOM 869 N N . ASP A 1 106 ? 5.809 24.109 2.346 1 97.69 106 ASP A N 1
ATOM 870 C CA . ASP A 1 106 ? 5.941 24.797 3.627 1 97.69 106 ASP A CA 1
ATOM 871 C C . ASP A 1 106 ? 5.73 23.828 4.793 1 97.69 106 ASP A C 1
ATOM 873 O O . ASP A 1 106 ? 6.492 23.844 5.762 1 97.69 106 ASP A O 1
ATOM 877 N N . ALA A 1 107 ? 4.684 23.062 4.672 1 98.19 107 ALA A N 1
ATOM 878 C CA . ALA A 1 107 ? 4.371 22.094 5.719 1 98.19 107 ALA A CA 1
ATOM 879 C C . ALA A 1 107 ? 5.527 21.125 5.922 1 98.19 107 ALA A C 1
ATOM 881 O O . ALA A 1 107 ? 5.988 20.922 7.047 1 98.19 107 ALA A O 1
ATOM 882 N N . LEU A 1 108 ? 6 20.531 4.789 1 98.44 108 LEU A N 1
ATOM 883 C CA . LEU A 1 108 ? 7.062 19.531 4.863 1 98.44 108 LEU A CA 1
ATOM 884 C C . LEU A 1 108 ? 8.344 20.141 5.418 1 98.44 108 LEU A C 1
ATOM 886 O O . LEU A 1 108 ? 9.047 19.516 6.211 1 98.44 108 LEU A O 1
ATOM 890 N N . THR A 1 109 ? 8.625 21.375 5.059 1 97.94 109 THR A N 1
ATOM 891 C CA . THR A 1 109 ? 9.781 22.078 5.598 1 97.94 109 THR A CA 1
ATOM 892 C C . THR A 1 109 ? 9.656 22.25 7.109 1 97.94 109 THR A C 1
ATOM 894 O O . THR A 1 109 ? 10.609 22.016 7.848 1 97.94 109 THR A O 1
ATOM 897 N N . ARG A 1 110 ? 8.508 22.594 7.539 1 97.12 110 ARG A N 1
ATOM 898 C CA . ARG A 1 110 ? 8.258 22.781 8.961 1 97.12 110 ARG A CA 1
ATOM 899 C C . ARG A 1 110 ? 8.375 21.469 9.719 1 97.12 110 ARG A C 1
ATOM 901 O O . ARG A 1 110 ? 8.75 21.453 10.898 1 97.12 110 ARG A O 1
ATOM 908 N N . PHE A 1 111 ? 7.98 20.406 9.055 1 97.25 111 PHE A N 1
ATOM 909 C CA . PHE A 1 111 ? 8.086 19.078 9.656 1 97.25 111 PHE A CA 1
ATOM 910 C C . PHE A 1 111 ? 9.539 18.609 9.688 1 97.25 111 PHE A C 1
ATOM 912 O O . PHE A 1 111 ? 9.844 17.562 10.258 1 97.25 111 PHE A O 1
ATOM 919 N N . GLY A 1 112 ? 10.461 19.312 9.031 1 96.56 112 GLY A N 1
ATOM 920 C CA . GLY A 1 112 ? 11.883 19 9.109 1 96.56 112 GLY A CA 1
ATOM 921 C C . GLY A 1 112 ? 12.438 18.422 7.82 1 96.56 112 GLY A C 1
ATOM 922 O O . GLY A 1 112 ? 13.586 17.969 7.781 1 96.56 112 GLY A O 1
ATOM 923 N N . TYR A 1 113 ? 11.594 18.453 6.832 1 97.31 113 TYR A N 1
ATOM 924 C CA . TYR A 1 113 ? 12.062 17.906 5.559 1 97.31 113 TYR A CA 1
ATOM 925 C C . TYR A 1 113 ? 12.664 19.016 4.688 1 97.31 113 TYR A C 1
ATOM 927 O O . TYR A 1 113 ? 12.227 20.172 4.746 1 97.31 113 TYR A O 1
ATOM 935 N N . ARG A 1 114 ? 13.703 18.703 3.98 1 94.56 114 ARG A N 1
ATOM 936 C CA . ARG A 1 114 ? 14.289 19.578 2.979 1 94.56 114 ARG A CA 1
ATOM 937 C C . ARG A 1 114 ? 14.273 18.938 1.598 1 94.56 114 ARG A C 1
ATOM 939 O O . ARG A 1 114 ? 15.312 18.5 1.094 1 94.56 114 ARG A O 1
ATOM 946 N N . LEU A 1 115 ? 13.141 18.922 0.998 1 97.62 115 LEU A N 1
ATOM 947 C CA . LEU A 1 115 ? 12.922 18.25 -0.276 1 97.62 115 LEU A CA 1
ATOM 948 C C . LEU A 1 115 ? 12.992 19.234 -1.435 1 97.62 115 LEU A C 1
ATOM 950 O O . LEU A 1 115 ? 12.531 20.375 -1.317 1 97.62 115 LEU A O 1
ATOM 954 N N . GLY A 1 116 ? 13.586 18.812 -2.525 1 97.31 116 GLY A N 1
ATOM 955 C CA . GLY A 1 116 ? 13.531 19.594 -3.748 1 97.31 116 GLY A CA 1
ATOM 956 C C . GLY A 1 116 ? 12.164 19.609 -4.391 1 97.31 116 GLY A C 1
ATOM 957 O O . GLY A 1 116 ? 11.297 18.812 -4.031 1 97.31 116 GLY A O 1
ATOM 958 N N . GLN A 1 117 ? 12.016 20.5 -5.316 1 96.62 117 GLN A N 1
ATOM 959 C CA . GLN A 1 117 ? 10.734 20.703 -5.988 1 96.62 117 GLN A CA 1
ATOM 960 C C . GLN A 1 117 ? 10.281 19.422 -6.695 1 96.62 117 GLN A C 1
ATOM 962 O O . GLN A 1 117 ? 9.102 19.062 -6.633 1 96.62 117 GLN A O 1
ATOM 967 N N . PRO A 1 118 ? 11.164 18.672 -7.312 1 97.31 118 PRO A N 1
ATOM 968 C CA . PRO A 1 118 ? 10.703 17.469 -8.008 1 97.31 118 PRO A CA 1
ATOM 969 C C . PRO A 1 118 ? 10.078 16.453 -7.066 1 97.31 118 PRO A C 1
ATOM 971 O O . PRO A 1 118 ? 9.117 15.766 -7.434 1 97.31 118 PRO A O 1
ATOM 974 N N . THR A 1 119 ? 10.625 16.328 -5.895 1 98.12 119 THR A N 1
ATOM 975 C CA . THR A 1 119 ? 10.086 15.383 -4.922 1 98.12 119 THR A CA 1
ATOM 976 C C . THR A 1 119 ? 8.727 15.852 -4.406 1 98.12 119 THR A C 1
ATOM 978 O O . THR A 1 119 ? 7.801 15.055 -4.27 1 98.12 119 THR A O 1
ATOM 981 N N . VAL A 1 120 ? 8.594 17.141 -4.129 1 98.31 120 VAL A N 1
ATOM 982 C CA . VAL A 1 120 ? 7.312 17.688 -3.711 1 98.31 120 VAL A CA 1
ATOM 983 C C . VAL A 1 120 ? 6.273 17.484 -4.809 1 98.31 120 VAL A C 1
ATOM 985 O O . VAL A 1 120 ? 5.133 17.109 -4.527 1 98.31 120 VAL A O 1
ATOM 988 N N . ASP A 1 121 ? 6.676 17.641 -6.023 1 97.69 121 ASP A N 1
ATOM 989 C CA . ASP A 1 121 ? 5.789 17.406 -7.156 1 97.69 121 ASP A CA 1
ATOM 990 C C . ASP A 1 121 ? 5.336 15.953 -7.219 1 97.69 121 ASP A C 1
ATOM 992 O O .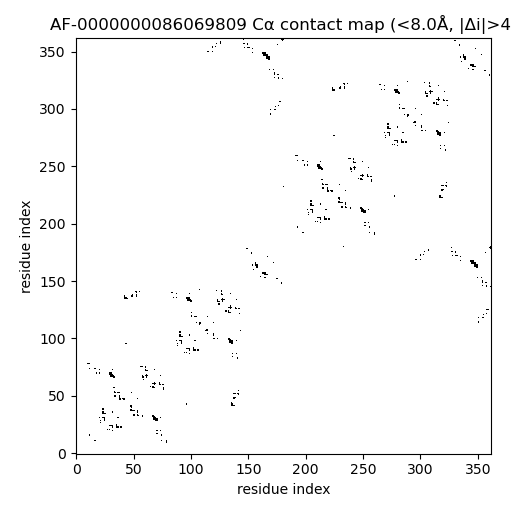 ASP A 1 121 ? 4.172 15.672 -7.52 1 97.69 121 ASP A O 1
ATOM 996 N N . ALA A 1 122 ? 6.273 15.062 -6.949 1 97.75 122 ALA A N 1
ATOM 997 C CA . ALA A 1 122 ? 5.934 13.641 -6.949 1 97.75 122 ALA A CA 1
ATOM 998 C C . ALA A 1 122 ? 4.895 13.32 -5.879 1 97.75 122 ALA A C 1
ATOM 1000 O O . ALA A 1 122 ? 3.986 12.523 -6.105 1 97.75 122 ALA A O 1
ATOM 1001 N N . LEU A 1 123 ? 5.02 13.953 -4.734 1 98.38 123 LEU A N 1
ATOM 1002 C CA . LEU A 1 123 ? 4.055 13.773 -3.654 1 98.38 123 LEU A CA 1
ATOM 1003 C C . LEU A 1 123 ? 2.68 14.297 -4.059 1 98.38 123 LEU A C 1
ATOM 1005 O O . LEU A 1 123 ? 1.67 13.609 -3.873 1 98.38 123 LEU A O 1
ATOM 1009 N N . ILE A 1 124 ? 2.686 15.453 -4.633 1 98.06 124 ILE A N 1
ATOM 1010 C CA . ILE A 1 124 ? 1.425 16.047 -5.074 1 98.06 124 ILE A CA 1
ATOM 1011 C C . ILE A 1 124 ? 0.777 15.141 -6.125 1 98.06 124 ILE A C 1
ATOM 1013 O O . ILE A 1 124 ? -0.418 14.852 -6.047 1 98.06 124 ILE A O 1
ATOM 1017 N N . MET A 1 125 ? 1.56 14.734 -7.031 1 96.19 125 MET A N 1
ATOM 1018 C CA . MET A 1 125 ? 1.041 13.898 -8.109 1 96.19 125 MET A CA 1
ATOM 1019 C C . MET A 1 125 ? 0.41 12.625 -7.562 1 96.19 125 MET A C 1
ATOM 1021 O O . MET A 1 125 ? -0.666 12.219 -8.008 1 96.19 125 MET A O 1
ATOM 1025 N N . LYS A 1 126 ? 1.022 12.031 -6.609 1 96.75 126 LYS A N 1
ATOM 1026 C CA . LYS A 1 126 ? 0.534 10.766 -6.062 1 96.75 126 LYS A CA 1
ATOM 1027 C C . LYS A 1 126 ? -0.741 10.977 -5.25 1 96.75 126 LYS A C 1
ATOM 1029 O O . LYS A 1 126 ? -1.66 10.156 -5.305 1 96.75 126 LYS A O 1
ATOM 1034 N N . TYR A 1 127 ? -0.838 12.055 -4.539 1 97.25 127 TYR A N 1
ATOM 1035 C CA . TYR A 1 127 ? -1.89 12.156 -3.531 1 97.25 127 TYR A CA 1
ATOM 1036 C C . TYR A 1 127 ? -2.975 13.133 -3.971 1 97.25 127 TYR A C 1
ATOM 1038 O O . TYR A 1 127 ? -4 13.266 -3.301 1 97.25 127 TYR A O 1
ATOM 1046 N N . ASP A 1 128 ? -2.701 13.812 -5.082 1 96 128 ASP A N 1
ATOM 1047 C CA . ASP A 1 128 ? -3.75 14.625 -5.695 1 96 128 ASP A CA 1
ATOM 1048 C C . ASP A 1 128 ? -4.723 13.75 -6.484 1 96 128 ASP A C 1
ATOM 1050 O O . ASP A 1 128 ? -4.586 13.609 -7.703 1 96 128 ASP A O 1
ATOM 1054 N N . ARG A 1 129 ? -5.738 13.25 -5.875 1 88.75 129 ARG A N 1
ATOM 1055 C CA . ARG A 1 129 ? -6.656 12.289 -6.488 1 88.75 129 ARG A CA 1
ATOM 1056 C C . ARG A 1 129 ? -7.609 12.984 -7.453 1 88.75 129 ARG A C 1
ATOM 1058 O O . ARG A 1 129 ? -8.172 12.352 -8.344 1 88.75 129 ARG A O 1
ATOM 1065 N N . GLU A 1 130 ? -7.734 14.305 -7.246 1 88.06 130 GLU A N 1
ATOM 1066 C CA . GLU A 1 130 ? -8.695 15.031 -8.062 1 88.06 130 GLU A CA 1
ATOM 1067 C C . GLU A 1 130 ? -8.008 15.719 -9.242 1 88.06 130 GLU A C 1
ATOM 1069 O O . GLU A 1 130 ? -8.68 16.281 -10.117 1 88.06 130 GLU A O 1
ATOM 1074 N N . GLY A 1 131 ? -6.723 15.703 -9.281 1 91.06 131 GLY A N 1
ATOM 1075 C CA . GLY A 1 131 ? -5.98 16.312 -10.375 1 91.06 131 GLY A CA 1
ATOM 1076 C C . GLY A 1 131 ? -6.109 17.828 -10.422 1 91.06 131 GLY A C 1
ATOM 1077 O O . GLY A 1 131 ? -6.195 18.422 -11.5 1 91.06 131 GLY A O 1
ATOM 1078 N N . LYS A 1 132 ? -6.195 18.438 -9.234 1 93.62 132 LYS A N 1
ATOM 1079 C CA . LYS A 1 132 ? -6.406 19.875 -9.164 1 93.62 132 LYS A CA 1
ATOM 1080 C C . LYS A 1 132 ? -5.145 20.594 -8.703 1 93.62 132 LYS A C 1
ATOM 1082 O O . LYS A 1 132 ? -5.16 21.797 -8.477 1 93.62 132 LYS A O 1
ATOM 1087 N N . GLY A 1 133 ? -4.109 19.812 -8.445 1 95.12 133 GLY A N 1
ATOM 1088 C CA . GLY A 1 133 ? -2.863 20.406 -8 1 95.12 133 GLY A CA 1
ATOM 1089 C C . GLY A 1 133 ? -2.828 20.672 -6.508 1 95.12 133 GLY A C 1
ATOM 1090 O O . GLY A 1 133 ? -1.979 21.422 -6.02 1 95.12 133 GLY A O 1
ATOM 1091 N N . SER A 1 134 ? -3.838 20.141 -5.824 1 96.5 134 SER A N 1
ATOM 1092 C CA . SER A 1 134 ? -3.932 20.266 -4.375 1 96.5 134 SER A CA 1
ATOM 1093 C C . SER A 1 134 ? -4.414 18.969 -3.742 1 96.5 134 SER A C 1
ATOM 1095 O O . SER A 1 134 ? -4.922 18.078 -4.438 1 96.5 134 SER A O 1
ATOM 1097 N N . ILE A 1 135 ? -4.105 18.844 -2.451 1 97.56 135 ILE A N 1
ATOM 1098 C CA . ILE A 1 135 ? -4.492 17.594 -1.801 1 97.56 135 ILE A CA 1
ATOM 1099 C C . ILE A 1 135 ? -5.484 17.891 -0.678 1 97.56 135 ILE A C 1
ATOM 1101 O O . ILE A 1 135 ? -5.422 18.938 -0.046 1 97.56 135 ILE A O 1
ATOM 1105 N N . THR A 1 136 ? -6.438 16.953 -0.523 1 97.69 136 THR A N 1
ATOM 1106 C CA . THR A 1 136 ? -7.438 17.031 0.536 1 97.69 136 THR A CA 1
ATOM 1107 C C . THR A 1 136 ? -6.828 16.641 1.883 1 97.69 136 THR A C 1
ATOM 1109 O O . THR A 1 136 ? -5.695 16.172 1.946 1 97.69 136 THR A O 1
ATOM 1112 N N . PHE A 1 137 ? -7.547 16.922 2.869 1 97.56 137 PHE A N 1
ATOM 1113 C CA . PHE A 1 137 ? -7.094 16.672 4.234 1 97.56 137 PHE A CA 1
ATOM 1114 C C . PHE A 1 137 ? -6.676 15.227 4.422 1 97.56 137 PHE A C 1
ATOM 1116 O O . PHE A 1 137 ? -5.59 14.945 4.934 1 97.56 137 PHE A O 1
ATOM 1123 N N . ASP A 1 138 ? -7.512 14.234 4.055 1 97.81 138 ASP A N 1
ATOM 1124 C CA . ASP A 1 138 ? -7.23 12.812 4.188 1 97.81 138 ASP A CA 1
ATOM 1125 C C . ASP A 1 138 ? -5.965 12.422 3.428 1 97.81 138 ASP A C 1
ATOM 1127 O O . ASP A 1 138 ? -5.113 11.703 3.953 1 97.81 138 ASP A O 1
ATOM 1131 N N . ASP A 1 139 ? -5.82 12.992 2.256 1 97.75 139 ASP A N 1
ATOM 1132 C CA . ASP A 1 139 ? -4.648 12.695 1.441 1 97.75 139 ASP A CA 1
ATOM 1133 C C . ASP A 1 139 ? -3.398 13.367 2.014 1 97.75 139 ASP A C 1
ATOM 1135 O O . ASP A 1 139 ? -2.289 12.852 1.867 1 97.75 139 ASP A O 1
ATOM 1139 N N . PHE A 1 140 ? -3.639 14.523 2.623 1 98.31 140 PHE A N 1
ATOM 1140 C CA . PHE A 1 140 ? -2.535 15.188 3.305 1 98.31 140 PHE A CA 1
ATOM 1141 C C . PHE A 1 140 ? -1.976 14.312 4.418 1 98.31 140 PHE A C 1
ATOM 1143 O O . PHE A 1 140 ? -0.76 14.148 4.535 1 98.31 140 PHE A O 1
ATOM 1150 N N . ILE A 1 141 ? -2.842 13.75 5.219 1 97.88 141 ILE A N 1
ATOM 1151 C CA . ILE A 1 141 ? -2.426 12.859 6.293 1 97.88 141 ILE A CA 1
ATOM 1152 C C . ILE A 1 141 ? -1.652 11.68 5.715 1 97.88 141 ILE A C 1
ATOM 1154 O O . ILE A 1 141 ? -0.553 11.359 6.176 1 97.88 141 ILE A O 1
ATOM 1158 N N . LEU A 1 142 ? -2.244 11.047 4.703 1 97.75 142 LEU A N 1
ATOM 1159 C CA . LEU A 1 142 ? -1.634 9.875 4.094 1 97.75 142 LEU A CA 1
ATOM 1160 C C . LEU A 1 142 ? -0.273 10.211 3.494 1 97.75 142 LEU A C 1
ATOM 1162 O O . LEU A 1 142 ? 0.681 9.445 3.633 1 97.75 142 LEU A O 1
ATOM 1166 N N . CYS A 1 143 ? -0.197 11.328 2.875 1 98.19 143 CYS A N 1
ATOM 1167 C CA . CYS A 1 143 ? 1.043 11.812 2.281 1 98.19 143 CYS A CA 1
ATOM 1168 C C . CYS A 1 143 ? 2.143 11.93 3.332 1 98.19 143 CYS A C 1
ATOM 1170 O O . CYS A 1 143 ? 3.234 11.391 3.156 1 98.19 143 CYS A O 1
ATOM 1172 N N . CYS A 1 144 ? 1.818 12.602 4.379 1 98.19 144 CYS A N 1
ATOM 1173 C CA . CYS A 1 144 ? 2.809 12.852 5.422 1 98.19 144 CYS A CA 1
ATOM 1174 C C . CYS A 1 144 ? 3.203 11.555 6.121 1 98.19 144 CYS A C 1
ATOM 1176 O O . CYS A 1 144 ? 4.379 11.336 6.414 1 98.19 144 CYS A O 1
ATOM 1178 N N . LEU A 1 145 ? 2.26 10.711 6.379 1 97.25 145 LEU A N 1
ATOM 1179 C CA . LEU A 1 145 ? 2.549 9.43 7.02 1 97.25 145 LEU A CA 1
ATOM 1180 C C . LEU A 1 145 ? 3.393 8.547 6.109 1 97.25 145 LEU A C 1
ATOM 1182 O O . LEU A 1 145 ? 4.305 7.859 6.578 1 97.25 145 LEU A O 1
ATOM 1186 N N . SER A 1 146 ? 3.068 8.539 4.828 1 97.88 146 SER A N 1
ATOM 1187 C CA . SER A 1 146 ? 3.855 7.785 3.857 1 97.88 146 SER A CA 1
ATOM 1188 C C . SER A 1 146 ? 5.297 8.281 3.811 1 97.88 146 SER A C 1
ATOM 1190 O O . SER A 1 146 ? 6.234 7.4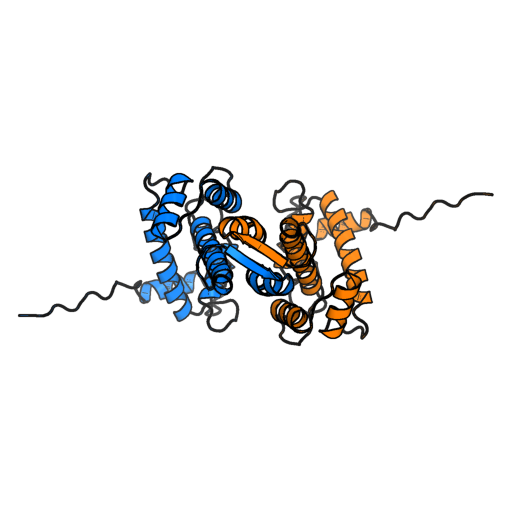8 3.83 1 97.88 146 SER A O 1
ATOM 1192 N N . LEU A 1 147 ? 5.434 9.555 3.748 1 98.44 147 LEU A N 1
ATOM 1193 C CA . LEU A 1 147 ? 6.766 10.148 3.703 1 98.44 147 LEU A CA 1
ATOM 1194 C C . LEU A 1 147 ? 7.555 9.812 4.965 1 98.44 147 LEU A C 1
ATOM 1196 O O . LEU A 1 147 ? 8.742 9.492 4.895 1 98.44 147 LEU A O 1
ATOM 1200 N N . GLN A 1 148 ? 6.906 9.93 6.066 1 98 148 GLN A N 1
ATOM 1201 C CA . GLN A 1 148 ? 7.559 9.594 7.332 1 98 148 GLN A CA 1
ATOM 1202 C C . GLN A 1 148 ? 8.023 8.141 7.34 1 98 148 GLN A C 1
ATOM 1204 O O . GLN A 1 148 ? 9.156 7.852 7.75 1 98 148 GLN A O 1
ATOM 1209 N N . ALA A 1 149 ? 7.152 7.227 6.91 1 97.81 149 ALA A N 1
ATOM 1210 C CA . ALA A 1 149 ? 7.504 5.812 6.875 1 97.81 149 ALA A CA 1
ATOM 1211 C C . ALA A 1 149 ? 8.703 5.566 5.965 1 97.81 149 ALA A C 1
ATOM 1213 O O . ALA A 1 149 ? 9.609 4.805 6.316 1 97.81 149 ALA A O 1
ATOM 1214 N N . LEU A 1 150 ? 8.734 6.172 4.801 1 98.31 150 LEU A N 1
ATOM 1215 C CA . LEU A 1 150 ? 9.852 6.055 3.873 1 98.31 150 LEU A CA 1
ATOM 1216 C C . LEU A 1 150 ? 11.133 6.609 4.488 1 98.31 150 LEU A C 1
ATOM 1218 O O . LEU A 1 150 ? 12.195 6.004 4.363 1 98.31 150 LEU A O 1
ATOM 1222 N N . THR A 1 151 ? 10.984 7.73 5.156 1 98.06 151 THR A N 1
ATOM 1223 C CA . THR A 1 151 ? 12.133 8.367 5.797 1 98.06 151 THR A CA 1
ATOM 1224 C C . THR A 1 151 ? 12.703 7.48 6.895 1 98.06 151 THR A C 1
ATOM 1226 O O . THR A 1 151 ? 13.914 7.297 6.98 1 98.06 151 THR A O 1
ATOM 1229 N N . ASP A 1 152 ? 11.828 6.938 7.719 1 97.69 152 ASP A N 1
ATOM 1230 C CA . ASP A 1 152 ? 12.273 6.039 8.781 1 97.69 152 ASP A CA 1
ATOM 1231 C C . ASP A 1 152 ? 13 4.828 8.203 1 97.69 152 ASP A C 1
ATOM 1233 O O . ASP A 1 152 ? 14.031 4.41 8.727 1 97.69 152 ASP A O 1
ATOM 1237 N N . THR A 1 153 ? 12.477 4.281 7.172 1 98.12 153 THR A N 1
ATOM 1238 C CA . THR A 1 153 ? 13.078 3.127 6.512 1 98.12 153 THR A CA 1
ATOM 1239 C C . THR A 1 153 ? 14.453 3.48 5.957 1 98.12 153 THR A C 1
ATOM 1241 O O . THR A 1 153 ? 15.422 2.738 6.152 1 98.12 153 THR A O 1
ATOM 1244 N N . PHE A 1 154 ? 14.523 4.625 5.293 1 98.19 154 PHE A N 1
ATOM 1245 C CA . PHE A 1 154 ? 15.781 5.09 4.727 1 98.19 154 PHE A CA 1
ATOM 1246 C C . PHE A 1 154 ? 16.812 5.305 5.824 1 98.19 154 PHE A C 1
ATOM 1248 O O . PHE A 1 154 ? 17.984 4.91 5.676 1 98.19 154 PHE A O 1
ATOM 1255 N N . ARG A 1 155 ? 16.375 5.914 6.883 1 97.25 155 ARG A N 1
ATOM 1256 C CA . ARG A 1 155 ? 17.266 6.285 7.98 1 97.25 155 ARG A CA 1
ATOM 1257 C C . ARG A 1 155 ? 17.875 5.051 8.633 1 97.25 155 ARG A C 1
ATOM 1259 O O . ARG A 1 155 ? 19 5.105 9.148 1 97.25 155 ARG A O 1
ATOM 1266 N N . ARG A 1 156 ? 17.172 3.916 8.586 1 96.62 156 ARG A N 1
ATOM 1267 C CA . ARG A 1 156 ? 17.688 2.67 9.141 1 96.62 156 ARG A CA 1
ATOM 1268 C C . ARG A 1 156 ? 18.969 2.236 8.43 1 96.62 156 ARG A C 1
ATOM 1270 O O . ARG A 1 156 ? 19.812 1.551 9.008 1 96.62 156 ARG A O 1
ATOM 1277 N N . TYR A 1 157 ? 19.125 2.652 7.234 1 95.75 157 TYR A N 1
ATOM 1278 C CA . TYR A 1 157 ? 20.281 2.254 6.441 1 95.75 157 TYR A CA 1
ATOM 1279 C C . TYR A 1 157 ? 21.25 3.418 6.262 1 95.75 157 TYR A C 1
ATOM 1281 O O . TYR A 1 157 ? 22.391 3.223 5.863 1 95.75 157 TYR A O 1
ATOM 1289 N N . ASP A 1 158 ? 20.688 4.637 6.52 1 96 158 ASP A N 1
ATOM 1290 C CA . ASP A 1 158 ? 21.531 5.832 6.441 1 96 158 ASP A CA 1
ATOM 1291 C C . ASP A 1 158 ? 22.203 6.117 7.781 1 96 158 ASP A C 1
ATOM 1293 O O . ASP A 1 158 ? 22 7.176 8.375 1 96 158 ASP A O 1
ATOM 1297 N N . THR A 1 159 ? 23.156 5.32 8.148 1 92.25 159 THR A N 1
ATOM 1298 C CA . THR A 1 159 ? 23.734 5.332 9.484 1 92.25 159 THR A CA 1
ATOM 1299 C C . THR A 1 159 ? 24.594 6.582 9.688 1 92.25 159 THR A C 1
ATOM 1301 O O . THR A 1 159 ? 24.703 7.09 10.805 1 92.25 159 THR A O 1
ATOM 1304 N N . ASP A 1 160 ? 25.156 7.152 8.664 1 92.69 160 ASP A N 1
ATOM 1305 C CA . ASP A 1 160 ? 26 8.336 8.812 1 92.69 160 ASP A CA 1
ATOM 1306 C C . ASP A 1 160 ? 25.219 9.609 8.492 1 92.69 160 ASP A C 1
ATOM 1308 O O . ASP A 1 160 ? 25.781 10.703 8.484 1 92.69 160 ASP A O 1
ATOM 1312 N N . GLN A 1 161 ? 23.938 9.492 8.133 1 91.62 161 GLN A N 1
ATOM 1313 C CA . GLN A 1 161 ? 22.969 10.578 7.945 1 91.62 161 GLN A CA 1
ATOM 1314 C C . GLN A 1 161 ? 23.469 11.57 6.898 1 91.62 161 GLN A C 1
ATOM 1316 O O . GLN A 1 161 ? 23.328 12.781 7.074 1 91.62 161 GLN A O 1
ATOM 1321 N N . ASP A 1 162 ? 24.125 11.07 5.809 1 92.31 162 ASP A N 1
ATOM 1322 C CA . ASP A 1 162 ? 24.578 11.938 4.727 1 92.31 162 ASP A CA 1
ATOM 1323 C C . ASP A 1 162 ? 23.594 11.922 3.557 1 92.31 162 ASP A C 1
ATOM 1325 O O . ASP A 1 162 ? 23.844 12.539 2.518 1 92.31 162 ASP A O 1
ATOM 1329 N N . GLY A 1 163 ? 22.5 11.18 3.693 1 94.81 163 GLY A N 1
ATOM 1330 C CA . GLY A 1 163 ? 21.453 11.188 2.676 1 94.81 163 GLY A CA 1
ATOM 1331 C C . GLY A 1 163 ? 21.75 10.242 1.521 1 94.81 163 GLY A C 1
ATOM 1332 O O . GLY A 1 163 ? 21.156 10.367 0.446 1 94.81 163 GLY A O 1
ATOM 1333 N N . LEU A 1 164 ? 22.734 9.406 1.686 1 95.94 164 LEU A N 1
ATOM 1334 C CA . LEU A 1 164 ? 23.125 8.398 0.709 1 95.94 164 LEU A CA 1
ATOM 1335 C C . LEU A 1 164 ? 23.234 7.023 1.362 1 95.94 164 LEU A C 1
ATOM 1337 O O . LEU A 1 164 ? 23.812 6.891 2.443 1 95.94 164 LEU A O 1
ATOM 1341 N N . ILE A 1 165 ? 22.625 6.027 0.727 1 96.31 165 ILE A N 1
ATOM 1342 C CA . ILE A 1 165 ? 22.766 4.695 1.304 1 96.31 165 ILE A CA 1
ATOM 1343 C C . ILE A 1 165 ? 23.219 3.713 0.228 1 96.31 165 ILE A C 1
ATOM 1345 O O . ILE A 1 165 ? 22.922 3.898 -0.956 1 96.31 165 ILE A O 1
ATOM 1349 N N . ASN A 1 166 ? 24.031 2.799 0.668 1 95.94 166 ASN A N 1
ATOM 1350 C CA . ASN A 1 166 ? 24.344 1.6 -0.101 1 95.94 166 ASN A CA 1
ATOM 1351 C C . ASN A 1 166 ? 23.562 0.391 0.394 1 95.94 166 ASN A C 1
ATOM 1353 O O . ASN A 1 166 ? 23.719 -0.032 1.54 1 95.94 166 ASN A O 1
ATOM 1357 N N . ILE A 1 167 ? 22.734 -0.066 -0.525 1 97.25 167 ILE A N 1
ATOM 1358 C CA . ILE A 1 167 ? 21.828 -1.104 -0.047 1 97.25 167 ILE A CA 1
ATOM 1359 C C . ILE A 1 167 ? 21.797 -2.262 -1.042 1 97.25 167 ILE A C 1
ATOM 1361 O O . ILE A 1 167 ? 21.766 -2.045 -2.256 1 97.25 167 ILE A O 1
ATOM 1365 N N . ARG A 1 168 ? 21.828 -3.488 -0.479 1 97.81 168 ARG A N 1
ATOM 1366 C CA . ARG A 1 168 ? 21.719 -4.695 -1.291 1 97.81 168 ARG A CA 1
ATOM 1367 C C . ARG A 1 168 ? 20.266 -5.012 -1.627 1 97.81 168 ARG A C 1
ATOM 1369 O O . ARG A 1 168 ? 19.359 -4.59 -0.913 1 97.81 168 ARG A O 1
ATOM 1376 N N . TYR A 1 169 ? 20.125 -5.781 -2.643 1 97.94 169 TYR A N 1
ATOM 1377 C CA . TYR A 1 169 ? 18.812 -6.109 -3.176 1 97.94 169 TYR A CA 1
ATOM 1378 C C . TYR A 1 169 ? 17.906 -6.688 -2.09 1 97.94 169 TYR A C 1
ATOM 1380 O O . TYR A 1 169 ? 16.828 -6.168 -1.84 1 97.94 169 TYR A O 1
ATOM 1388 N N . GLU A 1 170 ? 18.328 -7.676 -1.399 1 97.88 170 GLU A N 1
ATOM 1389 C CA . GLU A 1 170 ? 17.484 -8.352 -0.424 1 97.88 170 GLU A CA 1
ATOM 1390 C C . GLU A 1 170 ? 17.188 -7.441 0.767 1 97.88 170 GLU A C 1
ATOM 1392 O O . GLU A 1 170 ? 16.094 -7.504 1.346 1 97.88 170 GLU A O 1
ATOM 1397 N N . ASP A 1 171 ? 18.156 -6.609 1.125 1 97.88 171 ASP A N 1
ATOM 1398 C CA . ASP A 1 171 ? 17.906 -5.641 2.186 1 97.88 171 ASP A CA 1
ATOM 1399 C C . ASP A 1 171 ? 16.859 -4.613 1.755 1 97.88 171 ASP A C 1
ATOM 1401 O O . ASP A 1 171 ? 16.016 -4.203 2.557 1 97.88 171 ASP A O 1
ATOM 1405 N N . PHE A 1 172 ? 17 -4.219 0.494 1 98.44 172 PHE A N 1
ATOM 1406 C CA . PHE A 1 172 ? 16.016 -3.307 -0.076 1 98.44 172 PHE A CA 1
ATOM 1407 C C . PHE A 1 172 ? 14.609 -3.914 -0.015 1 98.44 172 PHE A C 1
ATOM 1409 O O . PHE A 1 172 ? 13.664 -3.262 0.424 1 98.44 172 PHE A O 1
ATOM 1416 N N . ILE A 1 173 ? 14.445 -5.18 -0.391 1 98.38 173 ILE A N 1
ATOM 1417 C CA . ILE A 1 173 ? 13.156 -5.871 -0.379 1 98.38 173 ILE A CA 1
ATOM 1418 C C . ILE A 1 173 ? 12.594 -5.891 1.041 1 98.38 173 ILE A C 1
ATOM 1420 O O . ILE A 1 173 ? 11.453 -5.488 1.27 1 98.38 173 ILE A O 1
ATOM 1424 N N . LYS A 1 174 ? 13.391 -6.289 1.993 1 97.62 174 LYS A N 1
ATOM 1425 C CA . LYS A 1 174 ? 12.938 -6.426 3.375 1 97.62 174 LYS A CA 1
ATOM 1426 C C . LYS A 1 174 ? 12.578 -5.066 3.973 1 97.62 174 LYS A C 1
ATOM 1428 O O . LYS A 1 174 ? 11.672 -4.969 4.801 1 97.62 174 LYS A O 1
ATOM 1433 N N . ALA A 1 175 ? 13.305 -4.035 3.537 1 97.44 175 ALA A N 1
ATOM 1434 C CA . ALA A 1 175 ? 13.086 -2.689 4.062 1 97.44 175 ALA A CA 1
ATOM 1435 C C . ALA A 1 175 ? 11.766 -2.111 3.561 1 97.44 175 ALA A C 1
ATOM 1437 O O . ALA A 1 175 ? 11.055 -1.445 4.309 1 97.44 175 ALA A O 1
ATOM 1438 N N . VAL A 1 176 ? 11.445 -2.344 2.281 1 98.19 176 VAL A N 1
ATOM 1439 C CA . VAL A 1 176 ? 10.352 -1.631 1.63 1 98.19 176 VAL A CA 1
ATOM 1440 C C . VAL A 1 176 ? 9.086 -2.484 1.664 1 98.19 176 VAL A C 1
ATOM 1442 O O . VAL A 1 176 ? 7.973 -1.955 1.707 1 98.19 176 VAL A O 1
ATOM 1445 N N . LEU A 1 177 ? 9.219 -3.812 1.752 1 97.75 177 LEU A N 1
ATOM 1446 C CA . LEU A 1 177 ? 8.117 -4.762 1.685 1 97.75 177 LEU A CA 1
ATOM 1447 C C . LEU A 1 177 ? 7.047 -4.43 2.723 1 97.75 177 LEU A C 1
ATOM 1449 O O . LEU A 1 177 ? 5.859 -4.383 2.402 1 97.75 177 LEU A O 1
ATOM 1453 N N . PRO A 1 178 ? 7.426 -4.082 3.951 1 95.69 178 PRO A N 1
ATOM 1454 C CA . PRO A 1 178 ? 6.426 -3.809 4.984 1 95.69 178 PRO A CA 1
ATOM 1455 C C . PRO A 1 178 ? 5.598 -2.557 4.688 1 95.69 178 PRO A C 1
ATOM 1457 O O . PRO A 1 178 ? 4.539 -2.359 5.285 1 95.69 178 PRO A O 1
ATOM 1460 N N . LEU A 1 179 ? 6.113 -1.713 3.812 1 96.06 179 LEU A N 1
ATOM 1461 C CA . LEU A 1 179 ? 5.449 -0.445 3.531 1 96.06 179 LEU A CA 1
ATOM 1462 C C . LEU A 1 179 ? 4.383 -0.616 2.457 1 96.06 179 LEU A C 1
ATOM 1464 O O . LEU A 1 179 ? 3.576 0.288 2.227 1 96.06 179 LEU A O 1
ATOM 1468 N N . LEU A 1 180 ? 4.391 -1.747 1.773 1 94.8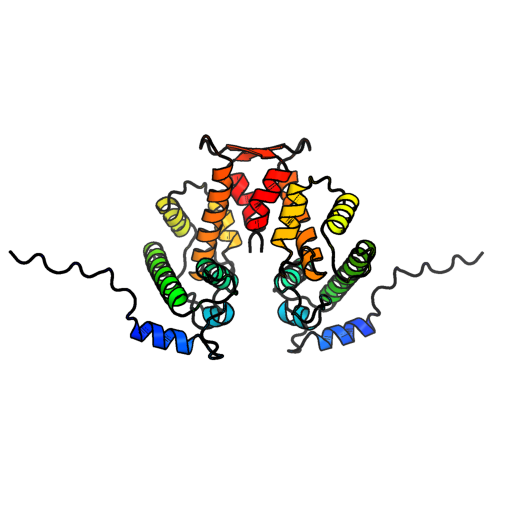1 180 LEU A N 1
ATOM 1469 C CA . LEU A 1 180 ? 3.41 -1.996 0.721 1 94.81 180 LEU A CA 1
ATOM 1470 C C . LEU A 1 180 ? 2.066 -2.4 1.314 1 94.81 180 LEU A C 1
ATOM 1472 O O . LEU A 1 180 ? 1.984 -2.76 2.492 1 94.81 180 LEU A O 1
ATOM 1476 N N . ALA A 1 181 ? 1.014 -2.256 0.456 1 82.56 181 ALA A N 1
ATOM 1477 C CA . ALA A 1 181 ? -0.32 -2.672 0.882 1 82.56 181 ALA A CA 1
ATOM 1478 C C . ALA A 1 181 ? -0.41 -4.191 0.993 1 82.56 181 ALA A C 1
ATOM 1480 O O . ALA A 1 181 ? 0.299 -4.914 0.29 1 82.56 181 ALA A O 1
ATOM 1481 N N . MET B 1 1 ? -0.801 -32.125 -47.688 1 28.88 1 MET B N 1
ATOM 1482 C CA . MET B 1 1 ? -0.82 -32.594 -46.312 1 28.88 1 MET B CA 1
ATOM 1483 C C . MET B 1 1 ? -1.232 -31.5 -45.344 1 28.88 1 MET B C 1
ATOM 1485 O O . MET B 1 1 ? -0.645 -30.422 -45.344 1 28.88 1 MET B O 1
ATOM 1489 N N . TYR B 1 2 ? -2.604 -31.359 -44.781 1 29.69 2 TYR B N 1
ATOM 1490 C CA . TYR B 1 2 ? -3.516 -30.328 -44.312 1 29.69 2 TYR B CA 1
ATOM 1491 C C . TYR B 1 2 ? -3.094 -29.828 -42.906 1 29.69 2 TYR B C 1
ATOM 1493 O O . TYR B 1 2 ? -2.98 -30.609 -41.969 1 29.69 2 TYR B O 1
ATOM 1501 N N . TYR B 1 3 ? -2.076 -28.906 -42.719 1 33.03 3 TYR B N 1
ATOM 1502 C CA . TYR B 1 3 ? -1.6 -28.234 -41.5 1 33.03 3 TYR B CA 1
ATOM 1503 C C . TYR B 1 3 ? -2.766 -27.781 -40.625 1 33.03 3 TYR B C 1
ATOM 1505 O O . TYR B 1 3 ? -3.604 -26.984 -41.062 1 33.03 3 TYR B O 1
ATOM 1513 N N . GLN B 1 4 ? -3.422 -28.656 -39.75 1 31.06 4 GLN B N 1
ATOM 1514 C CA . GLN B 1 4 ? -4.508 -28.484 -38.812 1 31.06 4 GLN B CA 1
ATOM 1515 C C . GLN B 1 4 ? -4.305 -27.219 -37.969 1 31.06 4 GLN B C 1
ATOM 1517 O O . GLN B 1 4 ? -3.17 -26.828 -37.688 1 31.06 4 GLN B O 1
ATOM 1522 N N . GLY B 1 5 ? -5.293 -26.234 -37.906 1 36.47 5 GLY B N 1
ATOM 1523 C CA . GLY B 1 5 ? -5.551 -24.953 -37.25 1 36.47 5 GLY B CA 1
ATOM 1524 C C . GLY B 1 5 ? -5.105 -24.922 -35.812 1 36.47 5 GLY B C 1
ATOM 1525 O O . GLY B 1 5 ? -5.453 -25.797 -35.031 1 36.47 5 GLY B O 1
ATOM 1526 N N . GLN B 1 6 ? -3.959 -24.5 -35.438 1 34.28 6 GLN B N 1
ATOM 1527 C CA . GLN B 1 6 ? -3.396 -24.219 -34.125 1 34.28 6 GLN B CA 1
ATOM 1528 C C . GLN B 1 6 ? -4.48 -23.797 -33.125 1 34.28 6 GLN B C 1
ATOM 1530 O O . GLN B 1 6 ? -5.25 -22.875 -33.406 1 34.28 6 GLN B O 1
ATOM 1535 N N . GLN B 1 7 ? -5.188 -24.703 -32.312 1 36.16 7 GLN B N 1
ATOM 1536 C CA . GLN B 1 7 ? -6.047 -24.422 -31.172 1 36.16 7 GLN B CA 1
ATOM 1537 C C . GLN B 1 7 ? -5.547 -23.219 -30.391 1 36.16 7 GLN B C 1
ATOM 1539 O O . GLN B 1 7 ? -4.418 -23.219 -29.891 1 36.16 7 GLN B O 1
ATOM 1544 N N . GLN B 1 8 ? -5.75 -21.953 -30.719 1 38.44 8 GLN B N 1
ATOM 1545 C CA . GLN B 1 8 ? -5.477 -20.766 -29.906 1 38.44 8 GLN B CA 1
ATOM 1546 C C . GLN B 1 8 ? -5.605 -21.062 -28.422 1 38.44 8 GLN B C 1
ATOM 1548 O O . GLN B 1 8 ? -6.457 -21.859 -28.016 1 38.44 8 GLN B O 1
ATOM 1553 N N . PRO B 1 9 ? -4.676 -21.078 -27.641 1 44.97 9 PRO B N 1
ATOM 1554 C CA . PRO B 1 9 ? -4.824 -21.297 -26.203 1 44.97 9 PRO B CA 1
ATOM 1555 C C . PRO B 1 9 ? -6.184 -20.859 -25.672 1 44.97 9 PRO B C 1
ATOM 1557 O O . PRO B 1 9 ? -6.66 -19.766 -26.016 1 44.97 9 PRO B O 1
ATOM 1560 N N . GLN B 1 10 ? -7.332 -21.641 -25.547 1 48 10 GLN B N 1
ATOM 1561 C CA . GLN B 1 10 ? -8.773 -21.516 -25.391 1 48 10 GLN B CA 1
ATOM 1562 C C . GLN B 1 10 ? -9.117 -20.453 -24.344 1 48 10 GLN B C 1
ATOM 1564 O O . GLN B 1 10 ? -8.836 -20.625 -23.156 1 48 10 GLN B O 1
ATOM 1569 N N . GLY B 1 11 ? -8.82 -19.109 -24.562 1 57.12 11 GLY B N 1
ATOM 1570 C CA . GLY B 1 11 ? -9.508 -18.109 -23.766 1 57.12 11 GLY B CA 1
ATOM 1571 C C . GLY B 1 11 ? -10.914 -18.516 -23.375 1 57.12 11 GLY B C 1
ATOM 1572 O O . GLY B 1 11 ? -11.5 -19.422 -23.969 1 57.12 11 GLY B O 1
ATOM 1573 N N . ALA B 1 12 ? -11.18 -18.172 -22.016 1 65.88 12 ALA B N 1
ATOM 1574 C CA . ALA B 1 12 ? -12.523 -18.516 -21.562 1 65.88 12 ALA B CA 1
ATOM 1575 C C . ALA B 1 12 ? -13.555 -18.234 -22.656 1 65.88 12 ALA B C 1
ATOM 1577 O O . ALA B 1 12 ? -13.383 -17.312 -23.453 1 65.88 12 ALA B O 1
ATOM 1578 N N . ASP B 1 13 ? -14.391 -19.172 -22.859 1 86.12 13 ASP B N 1
ATOM 1579 C CA . ASP B 1 13 ? -15.586 -18.969 -23.672 1 86.12 13 ASP B CA 1
ATOM 1580 C C . ASP B 1 13 ? -16.188 -17.578 -23.422 1 86.12 13 ASP B C 1
ATOM 1582 O O . ASP B 1 13 ? -16.562 -17.266 -22.281 1 86.12 13 ASP B O 1
ATOM 1586 N N . ILE B 1 14 ? -16.172 -16.781 -24.484 1 89.69 14 ILE B N 1
ATOM 1587 C CA . ILE B 1 14 ? -16.625 -15.391 -24.391 1 89.69 14 ILE B CA 1
ATOM 1588 C C . ILE B 1 14 ? -18.031 -15.336 -23.812 1 89.69 14 ILE B C 1
ATOM 1590 O O . ILE B 1 14 ? -18.375 -14.422 -23.062 1 89.69 14 ILE B O 1
ATOM 1594 N N . ASN B 1 15 ? -18.859 -16.266 -24.172 1 90.81 15 ASN B N 1
ATOM 1595 C CA . ASN B 1 15 ? -20.219 -16.297 -23.641 1 90.81 15 ASN B CA 1
ATOM 1596 C C . ASN B 1 15 ? -20.219 -16.578 -22.141 1 90.81 15 ASN B C 1
ATOM 1598 O O . ASN B 1 15 ? -21.016 -15.992 -21.406 1 90.81 15 ASN B O 1
ATOM 1602 N N . TYR B 1 16 ? -19.391 -17.469 -21.828 1 92.5 16 TYR B N 1
ATOM 1603 C CA . TYR B 1 16 ? -19.266 -17.766 -20.406 1 92.5 16 TYR B CA 1
ATOM 1604 C C . TYR B 1 16 ? -18.812 -16.516 -19.641 1 92.5 16 TYR B C 1
ATOM 1606 O O . TYR B 1 16 ? -19.375 -16.188 -18.594 1 92.5 16 TYR B O 1
ATOM 1614 N N . LEU B 1 17 ? -17.844 -15.836 -20.172 1 94.62 17 LEU B N 1
ATOM 1615 C CA . LEU B 1 17 ? -17.297 -14.664 -19.5 1 94.62 17 LEU B CA 1
ATOM 1616 C C . LEU B 1 17 ? -18.312 -13.539 -19.438 1 94.62 17 LEU B C 1
ATOM 1618 O O . LEU B 1 17 ? -18.344 -12.773 -18.469 1 94.62 17 LEU B O 1
ATOM 1622 N N . ARG B 1 18 ? -19.141 -13.438 -20.422 1 94.62 18 ARG B N 1
ATOM 1623 C CA . ARG B 1 18 ? -20.188 -12.422 -20.406 1 94.62 18 ARG B CA 1
ATOM 1624 C C . ARG B 1 18 ? -21.172 -12.664 -19.266 1 94.62 18 ARG B C 1
ATOM 1626 O O . ARG B 1 18 ? -21.578 -11.727 -18.578 1 94.62 18 ARG B O 1
ATOM 1633 N N . GLY B 1 19 ? -21.562 -13.938 -19.156 1 94.69 19 GLY B N 1
ATOM 1634 C CA . GLY B 1 19 ? -22.422 -14.297 -18.047 1 94.69 19 GLY B CA 1
ATOM 1635 C C . GLY B 1 19 ? -21.797 -14.016 -16.688 1 94.69 19 GLY B C 1
ATOM 1636 O O . GLY B 1 19 ? -22.438 -13.477 -15.789 1 94.69 19 GLY B O 1
ATOM 1637 N N . LEU B 1 20 ? -20.531 -14.359 -16.609 1 94.31 20 LEU B N 1
ATOM 1638 C CA . LEU B 1 20 ? -19.797 -14.133 -15.367 1 94.31 20 LEU B CA 1
ATOM 1639 C C . LEU B 1 20 ? -19.688 -12.648 -15.062 1 94.31 20 LEU B C 1
ATOM 1641 O O . LEU B 1 20 ? -19.891 -12.219 -13.922 1 94.31 20 LEU B O 1
ATOM 1645 N N . PHE B 1 21 ? -19.391 -11.883 -16.047 1 97.19 21 PHE B N 1
ATOM 1646 C CA . PHE B 1 21 ? -19.266 -10.438 -15.914 1 97.19 21 PHE B CA 1
ATOM 1647 C C . PHE B 1 21 ? -20.562 -9.844 -15.375 1 97.19 21 PHE B C 1
ATOM 1649 O O . PHE B 1 21 ? -20.547 -9.016 -14.461 1 97.19 21 PHE B O 1
ATOM 1656 N N . GLN B 1 22 ? -21.656 -10.25 -15.898 1 95.75 22 GLN B N 1
ATOM 1657 C CA . GLN B 1 22 ? -22.969 -9.742 -15.477 1 95.75 22 GLN B CA 1
ATOM 1658 C C . GLN B 1 22 ? -23.266 -10.117 -14.031 1 95.75 22 GLN B C 1
ATOM 1660 O O . GLN B 1 22 ? -23.844 -9.328 -13.281 1 95.75 22 GLN B O 1
ATOM 1665 N N . ASN B 1 23 ? -22.797 -11.305 -13.656 1 95.12 23 ASN B N 1
ATOM 1666 C CA . ASN B 1 23 ? -23 -11.758 -12.281 1 95.12 23 ASN B CA 1
ATOM 1667 C C . ASN B 1 23 ? -22.141 -10.953 -11.297 1 95.12 23 ASN B C 1
ATOM 1669 O O . ASN B 1 23 ? -22.578 -10.672 -10.18 1 95.12 23 ASN B O 1
ATOM 1673 N N . VAL B 1 24 ? -20.984 -10.648 -11.711 1 95.69 24 VAL B N 1
ATOM 1674 C CA . VAL B 1 24 ? -20.031 -9.938 -10.859 1 95.69 24 VAL B CA 1
ATOM 1675 C C . VAL B 1 24 ? -20.438 -8.469 -10.734 1 95.69 24 VAL B C 1
ATOM 1677 O O . VAL B 1 24 ? -20.328 -7.875 -9.664 1 95.69 24 VAL B O 1
ATOM 1680 N N . ASP B 1 25 ? -20.938 -7.965 -11.867 1 96.62 25 ASP B N 1
ATOM 1681 C CA . ASP B 1 25 ? -21.391 -6.574 -11.898 1 96.62 25 ASP B CA 1
ATOM 1682 C C . ASP B 1 25 ? -22.719 -6.41 -11.156 1 96.62 25 ASP B C 1
ATOM 1684 O O . ASP B 1 25 ? -23.75 -6.109 -11.766 1 96.62 25 ASP B O 1
ATOM 1688 N N . ARG B 1 26 ? -22.672 -6.395 -9.945 1 93.31 26 ARG B N 1
ATOM 1689 C CA . ARG B 1 26 ? -23.859 -6.457 -9.094 1 93.31 26 ARG B CA 1
ATOM 1690 C C . ARG B 1 26 ? -24.734 -5.227 -9.281 1 93.31 26 ARG B C 1
ATOM 1692 O O . ARG B 1 26 ? -25.969 -5.32 -9.203 1 93.31 26 ARG B O 1
ATOM 1699 N N . ASN B 1 27 ? -24.188 -4.062 -9.523 1 92.5 27 ASN B N 1
ATOM 1700 C CA . ASN B 1 27 ? -24.984 -2.852 -9.664 1 92.5 27 ASN B CA 1
ATOM 1701 C C . ASN B 1 27 ? -25.297 -2.553 -11.133 1 92.5 27 ASN B C 1
ATOM 1703 O O . ASN B 1 27 ? -25.828 -1.483 -11.453 1 92.5 27 ASN B O 1
ATOM 1707 N N . ARG B 1 28 ? -24.906 -3.412 -12.062 1 94.88 28 ARG B N 1
ATOM 1708 C CA . ARG B 1 28 ? -25.219 -3.367 -13.492 1 94.88 28 ARG B CA 1
ATOM 1709 C C . ARG B 1 28 ? -24.734 -2.057 -14.109 1 94.88 28 ARG B C 1
ATOM 1711 O O . ARG B 1 28 ? -25.453 -1.444 -14.898 1 94.88 28 ARG B O 1
ATOM 1718 N N . SER B 1 29 ? -23.531 -1.626 -13.633 1 94.12 29 SER B N 1
ATOM 1719 C CA . SER B 1 29 ? -22.969 -0.375 -14.117 1 94.12 29 SER B CA 1
ATOM 1720 C C . SER B 1 29 ? -22.234 -0.581 -15.445 1 94.12 29 SER B C 1
ATOM 1722 O O . SER B 1 29 ? -21.875 0.387 -16.125 1 94.12 29 SER B O 1
ATOM 1724 N N . GLY B 1 30 ? -22.016 -1.877 -15.82 1 96.06 30 GLY B N 1
ATOM 1725 C CA . GLY B 1 30 ? -21.219 -2.178 -17 1 96.06 30 GLY B CA 1
ATOM 1726 C C . GLY B 1 30 ? -19.719 -2.217 -16.703 1 96.06 30 GLY B C 1
ATOM 1727 O O . GLY B 1 30 ? -18.906 -2.361 -17.609 1 96.06 30 GLY B O 1
ATOM 1728 N N . ALA B 1 31 ? -19.359 -2.084 -15.445 1 97.69 31 ALA B N 1
ATOM 1729 C CA . ALA B 1 31 ? -17.969 -2.143 -15 1 97.69 31 ALA B CA 1
ATOM 1730 C C . ALA B 1 31 ? -17.859 -2.803 -13.633 1 97.69 31 ALA B C 1
ATOM 1732 O O . ALA B 1 31 ? -18.828 -2.828 -12.867 1 97.69 31 ALA B O 1
ATOM 1733 N N . ILE B 1 32 ? -16.734 -3.428 -13.398 1 97.94 32 ILE B N 1
ATOM 1734 C CA . ILE B 1 32 ? -16.5 -4.172 -12.164 1 97.94 32 ILE B CA 1
ATOM 1735 C C . ILE B 1 32 ? -15.438 -3.463 -11.328 1 97.94 32 ILE B C 1
ATOM 1737 O O . ILE B 1 32 ? -14.367 -3.113 -11.828 1 97.94 32 ILE B O 1
ATOM 1741 N N . ASN B 1 33 ? -15.781 -3.143 -10.086 1 96.56 33 ASN B N 1
ATOM 1742 C CA . ASN B 1 33 ? -14.797 -2.604 -9.156 1 96.56 33 ASN B CA 1
ATOM 1743 C C . ASN B 1 33 ? -14.148 -3.705 -8.32 1 96.56 33 ASN B C 1
ATOM 1745 O O . ASN B 1 33 ? -14.461 -4.887 -8.492 1 96.56 33 ASN B O 1
ATOM 1749 N N . ALA B 1 34 ? -13.273 -3.326 -7.422 1 96 34 ALA B N 1
ATOM 1750 C CA . ALA B 1 34 ? -12.484 -4.289 -6.66 1 96 34 ALA B CA 1
ATOM 1751 C C . ALA B 1 34 ? -13.375 -5.113 -5.73 1 96 34 ALA B C 1
ATOM 1753 O O . ALA B 1 34 ? -13.156 -6.316 -5.57 1 96 34 ALA B O 1
ATOM 1754 N N . ARG B 1 35 ? -14.32 -4.484 -5.141 1 94.69 35 ARG B N 1
ATOM 1755 C CA . ARG B 1 35 ? -15.203 -5.18 -4.207 1 94.69 35 ARG B CA 1
ATOM 1756 C C . ARG B 1 35 ? -16.094 -6.184 -4.938 1 94.69 35 ARG B C 1
ATOM 1758 O O . ARG B 1 35 ? -16.344 -7.277 -4.43 1 94.69 35 ARG B O 1
ATOM 1765 N N . GLU B 1 36 ? -16.578 -5.734 -6.062 1 97.5 36 GLU B N 1
ATOM 1766 C CA . GLU B 1 36 ? -17.359 -6.66 -6.883 1 97.5 36 GLU B CA 1
ATOM 1767 C C . GLU B 1 36 ? -16.516 -7.859 -7.305 1 97.5 36 GLU B C 1
ATOM 1769 O O . GLU B 1 36 ? -16.969 -9 -7.219 1 97.5 36 GLU B O 1
ATOM 1774 N N . LEU B 1 37 ? -15.312 -7.586 -7.73 1 97.75 37 LEU B N 1
ATOM 1775 C CA . LEU B 1 37 ? -14.406 -8.664 -8.102 1 97.75 37 LEU B CA 1
ATOM 1776 C C . LEU B 1 37 ? -14.117 -9.57 -6.906 1 97.75 37 LEU B C 1
ATOM 1778 O O . LEU B 1 37 ? -14.164 -10.797 -7.023 1 97.75 37 LEU B O 1
ATOM 1782 N N . GLN B 1 38 ? -13.82 -9 -5.766 1 97.06 38 GLN B N 1
ATOM 1783 C CA . GLN B 1 38 ? -13.523 -9.734 -4.539 1 97.06 38 GLN B CA 1
ATOM 1784 C C . GLN B 1 38 ? -14.641 -10.711 -4.199 1 97.06 38 GLN B C 1
ATOM 1786 O O . GLN B 1 38 ? -14.375 -11.836 -3.766 1 97.06 38 GLN B O 1
ATOM 1791 N N . SER B 1 39 ? -15.867 -10.312 -4.414 1 95.38 39 SER B N 1
ATOM 1792 C CA . SER B 1 39 ? -17.031 -11.055 -3.953 1 95.38 39 SER B CA 1
ATOM 1793 C C . SER B 1 39 ? -17.203 -12.359 -4.723 1 95.38 39 SER B C 1
ATOM 1795 O O . SER B 1 39 ? -17.922 -13.258 -4.281 1 95.38 39 SER B O 1
ATOM 1797 N N . VAL B 1 40 ? -16.547 -12.531 -5.809 1 94.88 40 VAL B N 1
ATOM 1798 C CA . VAL B 1 40 ? -16.781 -13.719 -6.621 1 94.88 40 VAL B CA 1
ATOM 1799 C C . VAL B 1 40 ? -15.523 -14.586 -6.633 1 94.88 40 VAL B C 1
ATOM 1801 O O . VAL B 1 40 ? -15.547 -15.711 -7.133 1 94.88 40 VAL B O 1
ATOM 1804 N N . LEU B 1 41 ? -14.445 -14.023 -6.125 1 95.88 41 LEU B N 1
ATOM 1805 C CA . LEU B 1 41 ? -13.195 -14.773 -6.109 1 95.88 41 LEU B CA 1
ATOM 1806 C C . LEU B 1 41 ? -13.047 -15.547 -4.805 1 95.88 41 LEU B C 1
ATOM 1808 O O . LEU B 1 41 ? -13.547 -15.125 -3.762 1 95.88 41 LEU B O 1
ATOM 1812 N N . SER B 1 42 ? -12.414 -16.734 -4.957 1 93.25 42 SER B N 1
ATOM 1813 C CA . SER B 1 42 ? -12.148 -17.562 -3.789 1 93.25 42 SER B CA 1
ATOM 1814 C C . SER B 1 42 ? -10.656 -17.75 -3.572 1 93.25 42 SER B C 1
ATOM 1816 O O . SER B 1 42 ? -9.883 -17.812 -4.531 1 93.25 42 SER B O 1
ATOM 1818 N N . ASN B 1 43 ? -10.25 -17.828 -2.324 1 92.75 43 ASN B N 1
ATOM 1819 C CA . ASN B 1 43 ? -8.867 -18.125 -1.979 1 92.75 43 ASN B CA 1
ATOM 1820 C C . ASN B 1 43 ? -8.727 -19.5 -1.363 1 92.75 43 ASN B C 1
ATOM 1822 O O . ASN B 1 43 ? -7.711 -19.812 -0.732 1 92.75 43 ASN B O 1
ATOM 1826 N N . GLY B 1 44 ? -9.742 -20.281 -1.492 1 90.44 44 GLY B N 1
ATOM 1827 C CA . GLY B 1 44 ? -9.719 -21.641 -0.991 1 90.44 44 GLY B CA 1
ATOM 1828 C C . GLY B 1 44 ? -10.094 -21.75 0.477 1 90.44 44 GLY B C 1
ATOM 1829 O O . GLY B 1 44 ? -10 -22.828 1.073 1 90.44 44 GLY B O 1
ATOM 1830 N N . THR B 1 45 ? -10.398 -20.641 1.078 1 92.94 45 THR B N 1
ATOM 1831 C CA . THR B 1 45 ? -10.844 -20.609 2.465 1 92.94 45 THR B CA 1
ATOM 1832 C C . THR B 1 45 ? -12.234 -19.984 2.568 1 92.94 45 THR B C 1
ATOM 1834 O O . THR B 1 45 ? -12.844 -19.641 1.554 1 92.94 45 THR B O 1
ATOM 1837 N N . TRP B 1 46 ? -12.734 -19.922 3.762 1 91.44 46 TRP B N 1
ATOM 1838 C CA . TRP B 1 46 ? -14.047 -19.344 4.008 1 91.44 46 TRP B CA 1
ATOM 1839 C C . TRP B 1 46 ? -13.938 -17.828 4.172 1 91.44 46 TRP B C 1
ATOM 1841 O O . TRP B 1 46 ? -14.953 -17.141 4.273 1 91.44 46 TRP B O 1
ATOM 1851 N N . LYS B 1 47 ? -12.766 -17.375 4.172 1 92 47 LYS B N 1
ATOM 1852 C CA . LYS B 1 47 ? -12.562 -15.938 4.312 1 92 47 LYS B CA 1
ATOM 1853 C C . LYS B 1 47 ? -12.641 -15.234 2.961 1 92 47 LYS B C 1
ATOM 1855 O O . LYS B 1 47 ? -12.398 -15.852 1.922 1 92 47 LYS B O 1
ATOM 1860 N N . PRO B 1 48 ? -12.953 -13.977 3.053 1 93.56 48 PRO B N 1
ATOM 1861 C CA . PRO B 1 48 ? -13.008 -13.234 1.793 1 93.56 48 PRO B CA 1
ATOM 1862 C C . PRO B 1 48 ? -11.648 -13.156 1.096 1 93.56 48 PRO B C 1
ATOM 1864 O O . PRO B 1 48 ? -10.609 -13.156 1.759 1 93.56 48 PRO B O 1
ATOM 1867 N N . PHE B 1 49 ? -11.75 -13.125 -0.242 1 96.69 49 PHE B N 1
ATOM 1868 C CA . PHE B 1 49 ? -10.57 -12.859 -1.051 1 96.69 49 PHE B CA 1
ATOM 1869 C C . PHE B 1 49 ? -9.906 -11.547 -0.63 1 96.69 49 PHE B C 1
ATOM 1871 O O . PHE B 1 49 ? -10.594 -10.586 -0.283 1 96.69 49 PHE B O 1
ATOM 1878 N N . ASN B 1 50 ? -8.594 -11.562 -0.625 1 95.56 50 ASN B N 1
ATOM 1879 C CA . ASN B 1 50 ? -7.848 -10.375 -0.237 1 95.56 50 ASN B CA 1
ATOM 1880 C C . ASN B 1 50 ? -8.234 -9.172 -1.095 1 95.56 50 ASN B C 1
ATOM 1882 O O . ASN B 1 50 ? -7.988 -9.156 -2.303 1 95.56 50 ASN B O 1
ATOM 1886 N N . LEU B 1 51 ? -8.781 -8.195 -0.463 1 93.75 51 LEU B N 1
ATOM 1887 C CA . LEU B 1 51 ? -9.25 -7.02 -1.188 1 93.75 51 LEU B CA 1
ATOM 1888 C C . LEU B 1 51 ? -8.086 -6.289 -1.848 1 93.75 51 LEU B C 1
ATOM 1890 O O . LEU B 1 51 ? -8.227 -5.742 -2.943 1 93.75 51 LEU B O 1
ATOM 1894 N N . GLU B 1 52 ? -6.93 -6.258 -1.179 1 94.62 52 GLU B N 1
ATOM 1895 C CA . GLU B 1 52 ? -5.762 -5.598 -1.756 1 94.62 52 GLU B CA 1
ATOM 1896 C C . GLU B 1 52 ? -5.336 -6.27 -3.059 1 94.62 52 GLU B C 1
ATOM 1898 O O . GLU B 1 52 ? -4.965 -5.594 -4.02 1 94.62 52 GLU B O 1
ATOM 1903 N N . ALA B 1 53 ? -5.363 -7.566 -3.066 1 96.94 53 ALA B N 1
ATOM 1904 C CA . ALA B 1 53 ? -5.043 -8.281 -4.301 1 96.94 53 ALA B CA 1
ATOM 1905 C C . ALA B 1 53 ? -6.027 -7.926 -5.41 1 96.94 53 ALA B C 1
ATOM 1907 O O . ALA B 1 53 ? -5.621 -7.676 -6.547 1 96.94 53 ALA B O 1
ATOM 1908 N N . ALA B 1 54 ? -7.309 -7.855 -5.078 1 97.38 54 ALA B N 1
ATOM 1909 C CA . ALA B 1 54 ? -8.336 -7.48 -6.047 1 97.38 54 ALA B CA 1
ATOM 1910 C C . ALA B 1 54 ? -8.086 -6.074 -6.59 1 97.38 54 ALA B C 1
ATOM 1912 O O . ALA B 1 54 ? -8.195 -5.844 -7.797 1 97.38 54 ALA B O 1
ATOM 1913 N N . LYS B 1 55 ? -7.719 -5.207 -5.754 1 95.31 55 LYS B N 1
ATOM 1914 C CA . LYS B 1 55 ? -7.449 -3.828 -6.152 1 95.31 55 LYS B CA 1
ATOM 1915 C C . LYS B 1 55 ? -6.273 -3.754 -7.121 1 95.31 55 LYS B C 1
ATOM 1917 O O . LYS B 1 55 ? -6.332 -3.041 -8.125 1 95.31 55 LYS B O 1
ATOM 1922 N N . VAL B 1 56 ? -5.242 -4.473 -6.77 1 96 56 VAL B N 1
ATOM 1923 C CA . VAL B 1 56 ? -4.051 -4.465 -7.609 1 96 56 VAL B CA 1
ATOM 1924 C C . VAL B 1 56 ? -4.398 -4.992 -9 1 96 56 VAL B C 1
ATOM 1926 O O . VAL B 1 56 ? -4.004 -4.406 -10.008 1 96 56 VAL B O 1
ATOM 1929 N N . MET B 1 57 ? -5.211 -6.059 -9.039 1 97.19 57 MET B N 1
ATOM 1930 C CA . MET B 1 57 ? -5.59 -6.633 -10.328 1 97.19 57 MET B CA 1
ATOM 1931 C C . MET B 1 57 ? -6.457 -5.66 -11.117 1 97.19 57 MET B C 1
ATOM 1933 O O . MET B 1 57 ? -6.254 -5.477 -12.32 1 97.19 57 MET B O 1
ATOM 1937 N N . ILE B 1 58 ? -7.387 -5 -10.438 1 97.62 58 ILE B N 1
ATOM 1938 C CA . ILE B 1 58 ? -8.227 -4.008 -11.102 1 97.62 58 ILE B CA 1
ATOM 1939 C C . ILE B 1 58 ? -7.355 -2.904 -11.695 1 97.62 58 ILE B C 1
ATOM 1941 O O . ILE B 1 58 ? -7.516 -2.533 -12.859 1 97.62 58 ILE B O 1
ATOM 1945 N N . ARG B 1 59 ? -6.457 -2.459 -10.945 1 95.31 59 ARG B N 1
ATOM 1946 C CA . ARG B 1 59 ? -5.578 -1.38 -11.383 1 95.31 59 ARG B CA 1
ATOM 1947 C C . ARG B 1 59 ? -4.758 -1.805 -12.602 1 95.31 59 ARG B C 1
ATOM 1949 O O . ARG B 1 59 ? -4.547 -1.014 -13.523 1 95.31 59 ARG B O 1
ATOM 1956 N N . MET B 1 60 ? -4.328 -2.998 -12.625 1 96.38 60 MET B N 1
ATOM 1957 C CA . MET B 1 60 ? -3.475 -3.516 -13.688 1 96.38 60 MET B CA 1
ATOM 1958 C C . MET B 1 60 ? -4.215 -3.525 -15.023 1 96.38 60 MET B C 1
ATOM 1960 O O . MET B 1 60 ? -3.598 -3.367 -16.078 1 96.38 60 MET B O 1
ATOM 1964 N N . PHE B 1 61 ? -5.48 -3.684 -14.953 1 97.81 61 PHE B N 1
ATOM 1965 C CA . PHE B 1 61 ? -6.18 -3.91 -16.219 1 97.81 61 PHE B CA 1
ATOM 1966 C C . PHE B 1 61 ? -7.109 -2.746 -16.531 1 97.81 61 PHE B C 1
ATOM 1968 O O . PHE B 1 61 ? -7.691 -2.691 -17.625 1 97.81 61 PHE B O 1
ATOM 1975 N N . ASP B 1 62 ? -7.25 -1.903 -15.578 1 97.31 62 ASP B N 1
ATOM 1976 C CA . ASP B 1 62 ? -8.039 -0.695 -15.789 1 97.31 62 ASP B CA 1
ATOM 1977 C C . ASP B 1 62 ? -7.293 0.311 -16.656 1 97.31 62 ASP B C 1
ATOM 1979 O O . ASP B 1 62 ? -6.684 1.251 -16.141 1 97.31 62 ASP B O 1
ATOM 1983 N N . ARG B 1 63 ? -7.426 0.184 -17.906 1 94.75 63 ARG B N 1
ATOM 1984 C CA . ARG B 1 63 ? -6.699 1.031 -18.844 1 94.75 63 ARG B CA 1
ATOM 1985 C C . ARG B 1 63 ? -7.219 2.465 -18.812 1 94.75 63 ARG B C 1
ATOM 1987 O O . ARG B 1 63 ? -6.508 3.4 -19.172 1 94.75 63 ARG B O 1
ATOM 1994 N N . ARG B 1 64 ? -8.414 2.734 -18.359 1 92.5 64 ARG B N 1
ATOM 1995 C CA . ARG B 1 64 ? -9.07 4.039 -18.359 1 92.5 64 ARG B CA 1
ATOM 1996 C C . ARG B 1 64 ? -8.805 4.789 -17.062 1 92.5 64 ARG B C 1
ATOM 1998 O O . ARG B 1 64 ? -9.086 5.984 -16.953 1 92.5 64 ARG B O 1
ATOM 2005 N N . GLY B 1 65 ? -8.258 4.086 -16.109 1 89.62 65 GLY B N 1
ATOM 2006 C CA . GLY B 1 65 ? -7.941 4.727 -14.844 1 89.62 65 GLY B CA 1
ATOM 2007 C C . GLY B 1 65 ? -9.172 5.18 -14.086 1 89.62 65 GLY B C 1
ATOM 2008 O O . GLY B 1 65 ? -9.148 6.219 -13.422 1 89.62 65 GLY B O 1
ATOM 2009 N N . VAL B 1 66 ? -10.258 4.43 -14.172 1 91.5 66 VAL B N 1
ATOM 2010 C CA . VAL B 1 66 ? -11.508 4.859 -13.547 1 91.5 66 VAL B CA 1
ATOM 2011 C C . VAL B 1 66 ? -11.773 4.023 -12.297 1 91.5 66 VAL B C 1
ATOM 2013 O O . VAL B 1 66 ? -12.789 4.219 -11.617 1 91.5 66 VAL B O 1
ATOM 2016 N N . GLY B 1 67 ? -10.898 3.031 -12 1 92.62 67 GLY B N 1
ATOM 2017 C CA . GLY B 1 67 ? -11.055 2.227 -10.797 1 92.62 67 GLY B CA 1
ATOM 2018 C C . GLY B 1 67 ? -11.93 1.008 -11.008 1 92.62 67 GLY B C 1
ATOM 2019 O O . GLY B 1 67 ? -12.25 0.296 -10.055 1 92.62 67 GLY B O 1
ATOM 2020 N N . LYS B 1 68 ? -12.336 0.826 -12.219 1 97 68 LYS B N 1
ATOM 2021 C CA . LYS B 1 68 ? -13.164 -0.311 -12.609 1 97 68 LYS B CA 1
ATOM 2022 C C . LYS B 1 68 ? -12.68 -0.913 -13.93 1 97 68 LYS B C 1
ATOM 2024 O O . LYS B 1 68 ? -11.906 -0.29 -14.656 1 97 68 LYS B O 1
ATOM 2029 N N . VAL B 1 69 ? -13.102 -2.146 -14.195 1 98.25 69 VAL B N 1
ATOM 2030 C CA . VAL B 1 69 ? -12.758 -2.77 -15.469 1 98.25 69 VAL B CA 1
ATOM 2031 C C . VAL B 1 69 ? -14.031 -3.027 -16.281 1 98.25 69 VAL B C 1
ATOM 2033 O O . VAL B 1 69 ? -15.062 -3.412 -15.711 1 98.25 69 VAL B O 1
ATOM 2036 N N . ASN B 1 70 ? -13.984 -2.641 -17.562 1 97.88 70 ASN B N 1
ATOM 2037 C CA . ASN B 1 70 ? -15.062 -3.025 -18.484 1 97.88 70 ASN B CA 1
ATOM 2038 C C . ASN B 1 70 ? -14.93 -4.484 -18.906 1 97.88 70 ASN B C 1
ATOM 2040 O O . ASN B 1 70 ? -14.047 -5.199 -18.438 1 97.88 70 ASN B O 1
ATOM 2044 N N . PHE B 1 71 ? -15.844 -4.879 -19.766 1 97.38 71 PHE B N 1
ATOM 2045 C CA . PHE B 1 71 ? -15.898 -6.293 -20.125 1 97.38 71 PHE B CA 1
ATOM 2046 C C . PHE B 1 71 ? -14.594 -6.742 -20.766 1 97.38 71 PHE B C 1
ATOM 2048 O O . PHE B 1 71 ? -14.062 -7.801 -20.422 1 97.38 71 PHE B O 1
ATOM 2055 N N . ASP B 1 72 ? -14.109 -6.012 -21.656 1 97.19 72 ASP B N 1
ATOM 2056 C CA . ASP B 1 72 ? -12.867 -6.379 -22.328 1 97.19 72 ASP B CA 1
ATOM 2057 C C . ASP B 1 72 ? -11.711 -6.484 -21.344 1 97.19 72 ASP B C 1
ATOM 2059 O O . ASP B 1 72 ? -10.945 -7.445 -21.375 1 97.19 72 ASP B O 1
ATOM 2063 N N . GLU B 1 73 ? -11.625 -5.512 -20.484 1 98.06 73 GLU B N 1
ATOM 2064 C CA . GLU B 1 73 ? -10.602 -5.512 -19.438 1 98.06 73 GLU B CA 1
ATOM 2065 C C . GLU B 1 73 ? -10.789 -6.691 -18.484 1 98.06 73 GLU B C 1
ATOM 2067 O O . GLU B 1 73 ? -9.812 -7.316 -18.062 1 98.06 73 GLU B O 1
ATOM 2072 N N . PHE B 1 74 ? -12.016 -6.938 -18.25 1 97.94 74 PHE B N 1
ATOM 2073 C CA . PHE B 1 74 ? -12.344 -8.055 -17.359 1 97.94 74 PHE B CA 1
ATOM 2074 C C . PHE B 1 74 ? -11.906 -9.375 -17.984 1 97.94 74 PHE B C 1
ATOM 2076 O O . PHE B 1 74 ? -11.391 -10.25 -17.297 1 97.94 74 PHE B O 1
ATOM 2083 N N . THR B 1 75 ? -12.125 -9.523 -19.219 1 97.31 75 THR B N 1
ATOM 2084 C CA . THR B 1 75 ? -11.719 -10.742 -19.906 1 97.31 75 THR B CA 1
ATOM 2085 C C . THR B 1 75 ? -10.211 -10.961 -19.766 1 97.31 75 THR B C 1
ATOM 2087 O O . THR B 1 75 ? -9.766 -12.07 -19.469 1 97.31 75 THR B O 1
ATOM 2090 N N . SER B 1 76 ? -9.477 -9.938 -19.953 1 97.56 76 SER B N 1
ATOM 2091 C CA . SER B 1 76 ? -8.031 -10.008 -19.797 1 97.56 76 SER B CA 1
ATOM 2092 C C . SER B 1 76 ? -7.648 -10.328 -18.359 1 97.56 76 SER B C 1
ATOM 2094 O O . SER B 1 76 ? -6.758 -11.148 -18.109 1 97.56 76 SER B O 1
ATOM 2096 N N . LEU B 1 77 ? -8.297 -9.688 -17.469 1 97.88 77 LEU B N 1
ATOM 2097 C CA . LEU B 1 77 ? -8.07 -9.938 -16.047 1 97.88 77 LEU B CA 1
ATOM 2098 C C . LEU B 1 77 ? -8.359 -11.391 -15.695 1 97.88 77 LEU B C 1
ATOM 2100 O O . LEU B 1 77 ? -7.598 -12.023 -14.961 1 97.88 77 LEU B O 1
ATOM 2104 N N . TRP B 1 78 ? -9.414 -11.883 -16.234 1 96.88 78 TRP B N 1
ATOM 2105 C CA . TRP B 1 78 ? -9.797 -13.266 -15.938 1 96.88 78 TRP B CA 1
ATOM 2106 C C . TRP B 1 78 ? -8.766 -14.242 -16.484 1 96.88 78 TRP B C 1
ATOM 2108 O O . TRP B 1 78 ? -8.414 -15.219 -15.82 1 96.88 78 TRP B O 1
ATOM 2118 N N . ASN B 1 79 ? -8.32 -13.984 -17.656 1 96.31 79 ASN B N 1
ATOM 2119 C CA . ASN B 1 79 ? -7.266 -14.82 -18.219 1 96.31 79 ASN B CA 1
ATOM 2120 C C . ASN B 1 79 ? -5.996 -14.766 -17.375 1 96.31 79 ASN B C 1
ATOM 2122 O O . ASN B 1 79 ? -5.34 -15.789 -17.172 1 96.31 79 ASN B O 1
ATOM 2126 N N . PHE B 1 80 ? -5.68 -13.617 -16.938 1 97.19 80 PHE B N 1
ATOM 2127 C CA . PHE B 1 80 ? -4.566 -13.422 -16.016 1 97.19 80 PHE B CA 1
ATOM 2128 C C . PHE B 1 80 ? -4.75 -14.266 -14.766 1 97.19 80 PHE B C 1
ATOM 2130 O O . PHE B 1 80 ? -3.84 -14.992 -14.359 1 97.19 80 PHE B O 1
ATOM 2137 N N . LEU B 1 81 ? -5.914 -14.211 -14.18 1 96.88 81 LEU B N 1
ATOM 2138 C CA . LEU B 1 81 ? -6.246 -14.945 -12.961 1 96.88 81 LEU B CA 1
ATOM 2139 C C . LEU B 1 81 ? -6.145 -16.453 -13.188 1 96.88 81 LEU B C 1
ATOM 2141 O O . LEU B 1 81 ? -5.629 -17.172 -12.336 1 96.88 81 LEU B O 1
ATOM 2145 N N . THR B 1 82 ? -6.648 -16.859 -14.297 1 95.5 82 THR B N 1
ATOM 2146 C CA . THR B 1 82 ? -6.598 -18.266 -14.641 1 95.5 82 THR B CA 1
ATOM 2147 C C . THR B 1 82 ? -5.152 -18.75 -14.75 1 95.5 82 THR B C 1
ATOM 2149 O O . THR B 1 82 ? -4.809 -19.828 -14.273 1 95.5 82 THR B O 1
ATOM 2152 N N . SER B 1 83 ? -4.344 -17.953 -15.344 1 96.88 83 SER B N 1
ATOM 2153 C CA . SER B 1 83 ? -2.926 -18.297 -15.461 1 96.88 83 SER B CA 1
ATOM 2154 C C . SER B 1 83 ? -2.268 -18.375 -14.086 1 96.88 83 SER B C 1
ATOM 2156 O O . SER B 1 83 ? -1.458 -19.281 -13.844 1 96.88 83 SER B O 1
ATOM 2158 N N . TRP B 1 84 ? -2.596 -17.484 -13.203 1 97.06 84 TRP B N 1
ATOM 2159 C CA . TRP B 1 84 ? -2.062 -17.484 -11.844 1 97.06 84 TRP B CA 1
ATOM 2160 C C . TRP B 1 84 ? -2.535 -18.719 -11.086 1 97.06 84 TRP B C 1
ATOM 2162 O O . TRP B 1 84 ? -1.784 -19.297 -10.289 1 97.06 84 TRP B O 1
ATOM 2172 N N . LEU B 1 85 ? -3.771 -19.094 -11.32 1 96.31 85 LEU B N 1
ATOM 2173 C CA . LEU B 1 85 ? -4.293 -20.281 -10.648 1 96.31 85 LEU B CA 1
ATOM 2174 C C . LEU B 1 85 ? -3.518 -21.516 -11.062 1 96.31 85 LEU B C 1
ATOM 2176 O O . LEU B 1 85 ? -3.145 -22.328 -10.219 1 96.31 85 LEU B O 1
ATOM 2180 N N . ASN B 1 86 ? -3.289 -21.609 -12.359 1 95.88 86 ASN B N 1
ATOM 2181 C CA . ASN B 1 86 ? -2.498 -22.719 -12.859 1 95.88 86 ASN B CA 1
ATOM 2182 C C . ASN B 1 86 ? -1.093 -22.719 -12.266 1 95.88 86 ASN B C 1
ATOM 2184 O O . ASN B 1 86 ? -0.586 -23.766 -11.867 1 95.88 86 ASN B O 1
ATOM 2188 N N . CYS B 1 87 ? -0.523 -21.594 -12.211 1 95.69 87 CYS B N 1
ATOM 2189 C CA . CYS B 1 87 ? 0.801 -21.438 -11.625 1 95.69 87 CYS B CA 1
ATOM 2190 C C . CYS B 1 87 ? 0.794 -21.844 -10.156 1 95.69 87 CYS B C 1
ATOM 2192 O O . CYS B 1 87 ? 1.646 -22.625 -9.719 1 95.69 87 CYS B O 1
ATOM 2194 N N . PHE B 1 88 ? -0.127 -21.375 -9.43 1 97.56 88 PHE B N 1
ATOM 2195 C CA . PHE B 1 88 ? -0.286 -21.672 -8.016 1 97.56 88 PHE B CA 1
ATOM 2196 C C . PHE B 1 88 ? -0.388 -23.172 -7.789 1 97.56 88 PHE B C 1
ATOM 2198 O O . PHE B 1 88 ? 0.321 -23.734 -6.949 1 97.56 88 PHE B O 1
ATOM 2205 N N . GLN B 1 89 ? -1.215 -23.828 -8.555 1 96.69 89 GLN B N 1
ATOM 2206 C CA . GLN B 1 89 ? -1.443 -25.266 -8.422 1 96.69 89 GLN B CA 1
ATOM 2207 C C . GLN B 1 89 ? -0.174 -26.047 -8.727 1 96.69 89 GLN B C 1
ATOM 2209 O O . GLN B 1 89 ? 0.063 -27.109 -8.133 1 96.69 89 GLN B O 1
ATOM 2214 N N . SER B 1 90 ? 0.606 -25.547 -9.578 1 97.19 90 SER B N 1
ATOM 2215 C CA . SER B 1 90 ? 1.832 -26.234 -9.961 1 97.19 90 SER B CA 1
ATOM 2216 C C . SER B 1 90 ? 2.854 -26.219 -8.828 1 97.19 90 SER B C 1
ATOM 2218 O O . SER B 1 90 ? 3.748 -27.062 -8.773 1 97.19 90 SER B O 1
ATOM 2220 N N . PHE B 1 91 ? 2.738 -25.266 -7.926 1 97.5 91 PHE B N 1
ATOM 2221 C CA . PHE B 1 91 ? 3.713 -25.141 -6.848 1 97.5 91 PHE B CA 1
ATOM 2222 C C . PHE B 1 91 ? 3.145 -25.703 -5.543 1 97.5 91 PHE B C 1
ATOM 2224 O O . PHE B 1 91 ? 3.887 -25.938 -4.586 1 97.5 91 PHE B O 1
ATOM 2231 N N . ASP B 1 92 ? 1.812 -25.781 -5.578 1 97.25 92 ASP B N 1
ATOM 2232 C CA . ASP B 1 92 ? 1.18 -26.438 -4.441 1 97.25 92 ASP B CA 1
ATOM 2233 C C . ASP B 1 92 ? 1.328 -27.953 -4.543 1 97.25 92 ASP B C 1
ATOM 2235 O O . ASP B 1 92 ? 0.345 -28.672 -4.754 1 97.25 92 ASP B O 1
ATOM 2239 N N . LYS B 1 93 ? 2.455 -28.453 -4.203 1 95.88 93 LYS B N 1
ATOM 2240 C CA . LYS B 1 93 ? 2.842 -29.844 -4.461 1 95.88 93 LYS B CA 1
ATOM 2241 C C . LYS B 1 93 ? 2.031 -30.812 -3.605 1 95.88 93 LYS B C 1
ATOM 2243 O O . LYS B 1 93 ? 1.729 -31.922 -4.035 1 95.88 93 LYS B O 1
ATOM 2248 N N . ASP B 1 94 ? 1.676 -30.469 -2.348 1 95.81 94 ASP B N 1
ATOM 2249 C CA . ASP B 1 94 ? 0.922 -31.359 -1.471 1 95.81 94 ASP B CA 1
ATOM 2250 C C . ASP B 1 94 ? -0.582 -31.172 -1.66 1 95.81 94 ASP B C 1
ATOM 2252 O O . ASP B 1 94 ? -1.382 -31.75 -0.923 1 95.81 94 ASP B O 1
ATOM 2256 N N . ARG B 1 95 ? -0.989 -30.312 -2.588 1 95.38 95 ARG B N 1
ATOM 2257 C CA . ARG B 1 95 ? -2.379 -30.047 -2.947 1 95.38 95 ARG B CA 1
ATOM 2258 C C . ARG B 1 95 ? -3.191 -29.641 -1.723 1 95.38 95 ARG B C 1
ATOM 2260 O O . ARG B 1 95 ? -4.336 -30.062 -1.563 1 95.38 95 ARG B O 1
ATOM 2267 N N . SER B 1 96 ? -2.535 -28.844 -0.833 1 94.81 96 SER B N 1
ATOM 2268 C CA . SER B 1 96 ? -3.188 -28.375 0.385 1 94.81 96 SER B CA 1
ATOM 2269 C C . SER B 1 96 ? -4.102 -27.188 0.099 1 94.81 96 SER B C 1
ATOM 2271 O O . SER B 1 96 ? -4.957 -26.844 0.919 1 94.81 96 SER B O 1
ATOM 2273 N N . GLY B 1 97 ? -3.879 -26.531 -1.033 1 96.06 97 GLY B N 1
ATOM 2274 C CA . GLY B 1 97 ? -4.574 -25.281 -1.317 1 96.06 97 GLY B CA 1
ATOM 2275 C C . GLY B 1 97 ? -3.84 -24.062 -0.805 1 96.06 97 GLY B C 1
ATOM 2276 O O . GLY B 1 97 ? -4.34 -22.938 -0.912 1 96.06 97 GLY B O 1
ATOM 2277 N N . PHE B 1 98 ? -2.643 -24.266 -0.263 1 97.25 98 PHE B N 1
ATOM 2278 C CA . PHE B 1 98 ? -1.807 -23.203 0.271 1 97.25 98 PHE B CA 1
ATOM 2279 C C . PHE B 1 98 ? -0.367 -23.344 -0.206 1 97.25 98 PHE B C 1
ATOM 2281 O O . PHE B 1 98 ? 0.037 -24.422 -0.654 1 97.25 98 PHE B O 1
ATOM 2288 N N . ILE B 1 99 ? 0.341 -22.297 -0.182 1 98.06 99 ILE B N 1
ATOM 2289 C CA . ILE B 1 99 ? 1.764 -22.297 -0.505 1 98.06 99 ILE B CA 1
ATOM 2290 C C . ILE B 1 99 ? 2.582 -22.125 0.771 1 98.06 99 ILE B C 1
ATOM 2292 O O . ILE B 1 99 ? 2.49 -21.094 1.439 1 98.06 99 ILE B O 1
ATOM 2296 N N . ASP B 1 100 ? 3.289 -23.188 1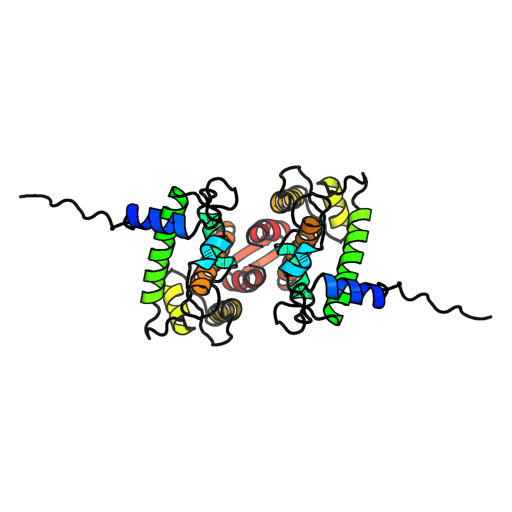.146 1 97.56 100 ASP B N 1
ATOM 2297 C CA . ASP B 1 100 ? 4.137 -23.078 2.328 1 97.56 100 ASP B CA 1
ATOM 2298 C C . ASP B 1 100 ? 5.5 -22.484 1.977 1 97.56 100 ASP B C 1
ATOM 2300 O O . ASP B 1 100 ? 5.734 -22.094 0.831 1 97.56 100 ASP B O 1
ATOM 2304 N N . ARG B 1 101 ? 6.355 -22.375 2.979 1 97.38 101 ARG B N 1
ATOM 2305 C CA . ARG B 1 101 ? 7.637 -21.703 2.83 1 97.38 101 ARG B CA 1
ATOM 2306 C C . ARG B 1 101 ? 8.477 -22.359 1.734 1 97.38 101 ARG B C 1
ATOM 2308 O O . ARG B 1 101 ? 9.055 -21.656 0.892 1 97.38 101 ARG B O 1
ATOM 2315 N N . ARG B 1 102 ? 8.578 -23.656 1.742 1 97.31 102 ARG B N 1
ATOM 2316 C CA . ARG B 1 102 ? 9.375 -24.375 0.761 1 97.31 102 ARG B CA 1
ATOM 2317 C C . ARG B 1 102 ? 8.797 -24.219 -0.642 1 97.31 102 ARG B C 1
ATOM 2319 O O . ARG B 1 102 ? 9.539 -23.969 -1.597 1 97.31 102 ARG B O 1
ATOM 2326 N N . GLU B 1 103 ? 7.52 -24.344 -0.732 1 98.44 103 GLU B N 1
ATOM 2327 C CA . GLU B 1 103 ? 6.848 -24.188 -2.02 1 98.44 103 GLU B CA 1
ATOM 2328 C C . GLU B 1 103 ? 7.016 -22.781 -2.57 1 98.44 103 GLU B C 1
ATOM 2330 O O . GLU B 1 103 ? 7.191 -22.594 -3.777 1 98.44 103 GLU B O 1
ATOM 2335 N N . LEU B 1 104 ? 6.93 -21.812 -1.654 1 98.5 104 LEU B N 1
ATOM 2336 C CA . LEU B 1 104 ? 7.152 -20.438 -2.084 1 98.5 104 LEU B CA 1
ATOM 2337 C C . LEU B 1 104 ? 8.57 -20.25 -2.613 1 98.5 104 LEU B C 1
ATOM 2339 O O . LEU B 1 104 ? 8.773 -19.641 -3.662 1 98.5 104 LEU B O 1
ATOM 2343 N N . SER B 1 105 ? 9.5 -20.797 -1.896 1 98.06 105 SER B N 1
ATOM 2344 C CA . SER B 1 105 ? 10.891 -20.703 -2.324 1 98.06 105 SER B CA 1
ATOM 2345 C C . SER B 1 105 ? 11.078 -21.312 -3.713 1 98.06 105 SER B C 1
ATOM 2347 O O . SER B 1 105 ? 11.75 -20.719 -4.566 1 98.06 105 SER B O 1
ATOM 2349 N N . ASP B 1 106 ? 10.484 -22.422 -3.957 1 97.75 106 ASP B N 1
ATOM 2350 C CA . ASP B 1 106 ? 10.539 -23.078 -5.254 1 97.75 106 ASP B CA 1
ATOM 2351 C C . ASP B 1 106 ? 9.93 -22.219 -6.348 1 97.75 106 ASP B C 1
ATOM 2353 O O . ASP B 1 106 ? 10.492 -22.078 -7.434 1 97.75 106 ASP B O 1
ATOM 2357 N N . ALA B 1 107 ? 8.781 -21.688 -6.035 1 98.19 107 ALA B N 1
ATOM 2358 C CA . ALA B 1 107 ? 8.086 -20.828 -6.992 1 98.19 107 ALA B CA 1
ATOM 2359 C C . ALA B 1 107 ? 8.945 -19.625 -7.371 1 98.19 107 ALA B C 1
ATOM 2361 O O . ALA B 1 107 ? 9.148 -19.344 -8.555 1 98.19 107 ALA B O 1
ATOM 2362 N N . LEU B 1 108 ? 9.461 -18.938 -6.328 1 98.44 108 LEU B N 1
ATOM 2363 C CA . LEU B 1 108 ? 10.25 -17.734 -6.566 1 98.44 108 LEU B CA 1
ATOM 2364 C C . LEU B 1 108 ? 11.523 -18.062 -7.344 1 98.44 108 LEU B C 1
ATOM 2366 O O . LEU B 1 108 ? 11.922 -17.297 -8.227 1 98.44 108 LEU B O 1
ATOM 2370 N N . THR B 1 109 ? 12.125 -19.188 -7.059 1 97.94 109 THR B N 1
ATOM 2371 C CA . THR B 1 109 ? 13.297 -19.625 -7.801 1 97.94 109 THR B CA 1
ATOM 2372 C C . THR B 1 109 ? 12.953 -19.859 -9.273 1 97.94 109 THR B C 1
ATOM 2374 O O . THR B 1 109 ? 13.695 -19.422 -10.156 1 97.94 109 THR B O 1
ATOM 2377 N N . ARG B 1 110 ? 11.859 -20.453 -9.5 1 97.19 110 ARG B N 1
ATOM 2378 C CA . ARG B 1 110 ? 11.414 -20.719 -10.867 1 97.19 110 ARG B CA 1
ATOM 2379 C C . ARG B 1 110 ? 11.109 -19.422 -11.609 1 97.19 110 ARG B C 1
ATOM 2381 O O . ARG B 1 110 ? 11.266 -19.344 -12.828 1 97.19 110 ARG B O 1
ATOM 2388 N N . PHE B 1 111 ? 10.609 -18.453 -10.867 1 97.25 111 PHE B N 1
ATOM 2389 C CA . PHE B 1 111 ? 10.32 -17.141 -11.453 1 97.25 111 PHE B CA 1
ATOM 2390 C C . PHE B 1 111 ? 11.602 -16.375 -11.719 1 97.25 111 PHE B C 1
ATOM 2392 O O . PHE B 1 111 ? 11.57 -15.281 -12.297 1 97.25 111 PHE B O 1
ATOM 2399 N N . GLY B 1 112 ? 12.766 -16.844 -11.234 1 96.62 112 GLY B N 1
ATOM 2400 C CA . GLY B 1 112 ? 14.039 -16.219 -11.547 1 96.62 112 GLY B CA 1
ATOM 2401 C C . GLY B 1 112 ? 14.664 -15.516 -10.367 1 96.62 112 GLY B C 1
ATOM 2402 O O . GLY B 1 112 ? 15.688 -14.836 -10.508 1 96.62 112 GLY B O 1
ATOM 2403 N N . TYR B 1 113 ? 14.039 -15.711 -9.258 1 97.38 113 TYR B N 1
ATOM 2404 C CA . TYR B 1 113 ? 14.586 -15.062 -8.07 1 97.38 113 TYR B CA 1
ATOM 2405 C C . TYR B 1 113 ? 15.555 -15.984 -7.34 1 97.38 113 TYR B C 1
ATOM 2407 O O . TYR B 1 113 ? 15.375 -17.203 -7.34 1 97.38 113 TYR B O 1
ATOM 2415 N N . ARG B 1 114 ? 16.594 -15.43 -6.812 1 94.69 114 ARG B N 1
ATOM 2416 C CA . ARG B 1 114 ? 17.531 -16.141 -5.941 1 94.69 114 ARG B CA 1
ATOM 2417 C C . ARG B 1 114 ? 17.594 -15.484 -4.566 1 94.69 114 ARG B C 1
ATOM 2419 O O . ARG B 1 114 ? 18.578 -14.805 -4.246 1 94.69 114 ARG B O 1
ATOM 2426 N N . LEU B 1 115 ? 16.641 -15.734 -3.766 1 97.62 115 LEU B N 1
ATOM 2427 C CA . LEU B 1 115 ? 16.484 -15.102 -2.461 1 97.62 115 LEU B CA 1
ATOM 2428 C C . LEU B 1 115 ? 16.969 -16.031 -1.35 1 97.62 115 LEU B C 1
ATOM 2430 O O . LEU B 1 115 ? 16.766 -17.25 -1.408 1 97.62 115 LEU B O 1
ATOM 2434 N N . GLY B 1 116 ? 17.641 -15.461 -0.372 1 97.31 116 GLY B N 1
ATOM 2435 C CA . GLY B 1 116 ? 17.969 -16.203 0.829 1 97.31 116 GLY B CA 1
ATOM 2436 C C . GLY B 1 116 ? 16.766 -16.5 1.698 1 97.31 116 GLY B C 1
ATOM 2437 O O . GLY B 1 116 ? 15.688 -15.922 1.502 1 97.31 116 GLY B O 1
ATOM 2438 N N . GLN B 1 117 ? 16.984 -17.391 2.615 1 96.69 117 GLN B N 1
ATOM 2439 C CA . GLN B 1 117 ? 15.914 -17.859 3.494 1 96.69 117 GLN B CA 1
ATOM 2440 C C . GLN B 1 117 ? 15.312 -16.703 4.289 1 96.69 117 GLN B C 1
ATOM 2442 O O . GLN B 1 117 ? 14.094 -16.609 4.441 1 96.69 117 GLN B O 1
ATOM 2447 N N . PRO B 1 118 ? 16.094 -15.766 4.758 1 97.31 118 PRO B N 1
ATOM 2448 C CA . PRO B 1 118 ? 15.516 -14.672 5.543 1 97.31 118 PRO B CA 1
ATOM 2449 C C . PRO B 1 118 ? 14.531 -13.828 4.742 1 97.31 118 PRO B C 1
ATOM 2451 O O . PRO B 1 118 ? 13.523 -13.367 5.281 1 97.31 118 PRO B O 1
ATOM 2454 N N . THR B 1 119 ? 14.82 -13.617 3.496 1 98.12 119 THR B N 1
ATOM 2455 C CA . THR B 1 119 ? 13.93 -12.836 2.648 1 98.12 119 THR B CA 1
ATOM 2456 C C . THR B 1 119 ? 12.641 -13.602 2.361 1 98.12 119 THR B C 1
ATOM 2458 O O . THR B 1 119 ? 11.547 -13.023 2.4 1 98.12 119 THR B O 1
ATOM 2461 N N . VAL B 1 120 ? 12.742 -14.891 2.09 1 98.38 120 VAL B N 1
ATOM 2462 C CA . VAL B 1 120 ? 11.555 -15.719 1.889 1 98.38 120 VAL B CA 1
ATOM 2463 C C . VAL B 1 120 ? 10.703 -15.719 3.152 1 98.38 120 VAL B C 1
ATOM 2465 O O . VAL B 1 120 ? 9.477 -15.609 3.078 1 98.38 120 VAL B O 1
ATOM 2468 N N . ASP B 1 121 ? 11.336 -15.766 4.277 1 97.69 121 ASP B N 1
ATOM 2469 C CA . ASP B 1 121 ? 10.625 -15.719 5.555 1 97.69 121 ASP B CA 1
ATOM 2470 C C . ASP B 1 121 ? 9.883 -14.391 5.719 1 97.69 121 ASP B C 1
ATOM 2472 O O . ASP B 1 121 ? 8.758 -14.367 6.219 1 97.69 121 ASP B O 1
ATOM 2476 N N . ALA B 1 122 ? 10.539 -13.312 5.309 1 97.75 122 ALA B N 1
ATOM 2477 C CA . ALA B 1 122 ? 9.906 -12 5.391 1 97.75 122 ALA B CA 1
ATOM 2478 C C . ALA B 1 122 ? 8.656 -11.938 4.52 1 97.75 122 ALA B C 1
ATOM 2480 O O . ALA B 1 122 ? 7.645 -11.359 4.914 1 97.75 122 ALA B O 1
ATOM 2481 N N . LEU B 1 123 ? 8.711 -12.555 3.359 1 98.38 123 LEU B N 1
ATOM 2482 C CA . LEU B 1 123 ? 7.562 -12.609 2.465 1 98.38 123 LEU B CA 1
ATOM 2483 C C . LEU B 1 123 ? 6.43 -13.414 3.092 1 98.38 123 LEU B C 1
ATOM 2485 O O . LEU B 1 123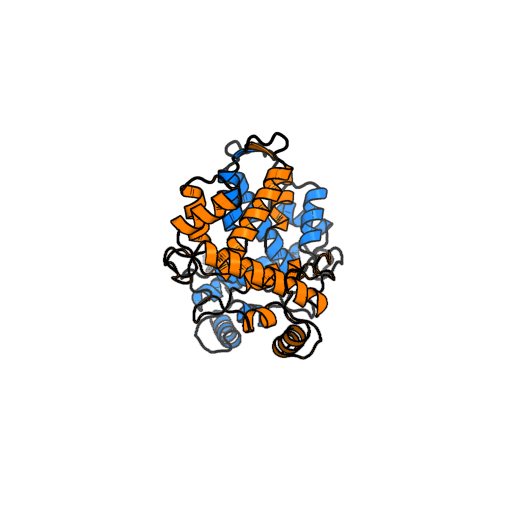 ? 5.277 -12.969 3.096 1 98.38 123 LEU B O 1
ATOM 2489 N N . ILE B 1 124 ? 6.785 -14.531 3.631 1 98.06 124 ILE B N 1
ATOM 2490 C CA . ILE B 1 124 ? 5.781 -15.375 4.27 1 98.06 124 ILE B CA 1
ATOM 2491 C C . ILE B 1 124 ? 5.141 -14.617 5.434 1 98.06 124 ILE B C 1
ATOM 2493 O O . ILE B 1 124 ? 3.916 -14.602 5.57 1 98.06 124 ILE B O 1
ATOM 2497 N N . MET B 1 125 ? 5.961 -14.031 6.203 1 96.25 125 MET B N 1
ATOM 2498 C CA . MET B 1 125 ? 5.469 -13.312 7.375 1 96.25 125 MET B CA 1
ATOM 2499 C C . MET B 1 125 ? 4.484 -12.219 6.969 1 96.25 125 MET B C 1
ATOM 2501 O O . MET B 1 125 ? 3.441 -12.047 7.598 1 96.25 125 MET B O 1
ATOM 2505 N N . LYS B 1 126 ? 4.773 -11.523 5.926 1 96.75 126 LYS B N 1
ATOM 2506 C CA . LYS B 1 126 ? 3.932 -10.414 5.5 1 96.75 126 LYS B CA 1
ATOM 2507 C C . LYS B 1 126 ? 2.615 -10.914 4.914 1 96.75 126 LYS B C 1
ATOM 2509 O O . LYS B 1 126 ? 1.561 -10.312 5.141 1 96.75 126 LYS B O 1
ATOM 2514 N N . TYR B 1 127 ? 2.629 -12.008 4.207 1 97.31 127 TYR B N 1
ATOM 2515 C CA . TYR B 1 127 ? 1.469 -12.352 3.393 1 97.31 127 TYR B CA 1
ATOM 2516 C C . TYR B 1 127 ? 0.717 -13.531 3.988 1 97.31 127 TYR B C 1
ATOM 2518 O O . TYR B 1 127 ? -0.352 -13.906 3.5 1 97.31 127 TYR B O 1
ATOM 2526 N N . ASP B 1 128 ? 1.324 -14.109 5.02 1 96.06 128 ASP B N 1
ATOM 2527 C CA . ASP B 1 128 ? 0.599 -15.117 5.789 1 96.06 128 ASP B CA 1
ATOM 2528 C C . ASP B 1 128 ? -0.391 -14.469 6.754 1 96.06 128 ASP B C 1
ATOM 2530 O O . ASP B 1 128 ? -0.079 -14.266 7.926 1 96.06 128 ASP B O 1
ATOM 2534 N N . ARG B 1 129 ? -1.585 -14.219 6.344 1 88.81 129 ARG B N 1
ATOM 2535 C CA . ARG B 1 129 ? -2.57 -13.477 7.125 1 88.81 129 ARG B CA 1
ATOM 2536 C C . ARG B 1 129 ? -3.162 -14.344 8.227 1 88.81 129 ARG B C 1
ATOM 2538 O O . ARG B 1 129 ? -3.697 -13.828 9.211 1 88.81 129 ARG B O 1
ATOM 2545 N N . GLU B 1 130 ? -3.031 -15.648 8.031 1 88.06 130 GLU B N 1
ATOM 2546 C CA . GLU B 1 130 ? -3.656 -16.562 8.984 1 88.06 130 GLU B CA 1
ATOM 2547 C C . GLU B 1 130 ? -2.645 -17.062 10.016 1 88.06 130 GLU B C 1
ATOM 2549 O O . GLU B 1 130 ? -3.012 -17.734 10.977 1 88.06 130 GLU B O 1
ATOM 2554 N N . GLY B 1 131 ? -1.402 -16.781 9.828 1 91.06 131 GLY B N 1
ATOM 2555 C CA . GLY B 1 131 ? -0.369 -17.188 10.766 1 91.06 131 GLY B CA 1
ATOM 2556 C C . GLY B 1 131 ? -0.154 -18.688 10.797 1 91.06 131 GLY B C 1
ATOM 2557 O O . GLY B 1 131 ? 0.082 -19.266 11.859 1 91.06 131 GLY B O 1
ATOM 2558 N N . LYS B 1 132 ? -0.296 -19.312 9.633 1 93.62 132 LYS B N 1
ATOM 2559 C CA . LYS B 1 132 ? -0.189 -20.766 9.57 1 93.62 132 LYS B CA 1
ATOM 2560 C C . LYS B 1 132 ? 1.108 -21.188 8.891 1 93.62 132 LYS B C 1
ATOM 2562 O O . LYS B 1 132 ? 1.325 -22.375 8.641 1 93.62 132 LYS B O 1
ATOM 2567 N N . GLY B 1 133 ? 1.878 -20.203 8.477 1 95.12 133 GLY B N 1
ATOM 2568 C CA . GLY B 1 133 ? 3.131 -20.516 7.805 1 95.12 133 GLY B CA 1
ATOM 2569 C C . GLY B 1 133 ? 2.963 -20.797 6.324 1 95.12 133 GLY B C 1
ATOM 2570 O O . GLY B 1 133 ? 3.859 -21.344 5.684 1 95.12 133 GLY B O 1
ATOM 2571 N N . SER B 1 134 ? 1.769 -20.516 5.832 1 96.56 134 SER B N 1
ATOM 2572 C CA . SER B 1 134 ? 1.451 -20.688 4.418 1 96.56 134 SER B CA 1
ATOM 2573 C C . SER B 1 134 ? 0.591 -19.531 3.906 1 96.56 134 SER B C 1
ATOM 2575 O O . SER B 1 134 ? 0.027 -18.781 4.699 1 96.56 134 SER B O 1
ATOM 2577 N N . ILE B 1 135 ? 0.64 -19.375 2.59 1 97.56 135 ILE B N 1
ATOM 2578 C CA . ILE B 1 135 ? -0.122 -18.25 2.043 1 97.56 135 ILE B CA 1
ATOM 2579 C C . ILE B 1 135 ? -1.204 -18.781 1.102 1 97.56 135 ILE B C 1
ATOM 2581 O O . ILE B 1 135 ? -1.021 -19.812 0.449 1 97.56 135 ILE B O 1
ATOM 2585 N N . THR B 1 136 ? -2.35 -18.078 1.125 1 97.69 136 THR B N 1
ATOM 2586 C CA . THR B 1 136 ? -3.475 -18.391 0.252 1 97.69 136 THR B CA 1
ATOM 2587 C C . THR B 1 136 ? -3.207 -17.922 -1.172 1 97.69 136 THR B C 1
ATOM 2589 O O . THR B 1 136 ? -2.23 -17.203 -1.419 1 97.69 136 THR B O 1
ATOM 2592 N N . PHE B 1 137 ? -4.008 -18.359 -2.021 1 97.56 137 PHE B N 1
ATOM 2593 C CA . PHE B 1 137 ? -3.863 -18.047 -3.439 1 97.56 137 PHE B CA 1
ATOM 2594 C C . PHE B 1 137 ? -3.812 -16.547 -3.666 1 97.56 137 PHE B C 1
ATOM 2596 O O . PHE B 1 137 ? -2.92 -16.047 -4.355 1 97.56 137 PHE B O 1
ATOM 2603 N N . ASP B 1 138 ? -4.766 -15.75 -3.145 1 97.81 138 ASP B N 1
ATOM 2604 C CA . ASP B 1 138 ? -4.832 -14.297 -3.295 1 97.81 138 ASP B CA 1
ATOM 2605 C C . ASP B 1 138 ? -3.568 -13.633 -2.76 1 97.81 138 ASP B C 1
ATOM 2607 O O . ASP B 1 138 ? -3.002 -12.75 -3.408 1 97.81 138 ASP B O 1
ATOM 2611 N N . ASP B 1 139 ? -3.107 -14.141 -1.639 1 97.75 139 ASP B N 1
ATOM 2612 C CA . ASP B 1 139 ? -1.906 -13.578 -1.031 1 97.75 139 ASP B CA 1
ATOM 2613 C C . ASP B 1 139 ? -0.658 -13.969 -1.82 1 97.75 139 ASP B C 1
ATOM 2615 O O . ASP B 1 139 ? 0.318 -13.219 -1.858 1 97.75 139 ASP B O 1
ATOM 2619 N N . PHE B 1 140 ? -0.74 -15.164 -2.406 1 98.38 140 PHE B N 1
ATOM 2620 C CA . PHE B 1 140 ? 0.348 -15.586 -3.281 1 98.38 140 PHE B CA 1
ATOM 2621 C C . PHE B 1 140 ? 0.5 -14.625 -4.457 1 98.38 140 PHE B C 1
ATOM 2623 O O . PHE B 1 140 ? 1.612 -14.195 -4.773 1 98.38 140 PHE B O 1
ATOM 2630 N N . ILE B 1 141 ? -0.583 -14.289 -5.082 1 97.88 141 ILE B N 1
ATOM 2631 C CA . ILE B 1 141 ? -0.568 -13.344 -6.195 1 97.88 141 ILE B CA 1
ATOM 2632 C C . ILE B 1 141 ? 0.015 -12.016 -5.734 1 97.88 141 ILE B C 1
ATOM 2634 O O . ILE B 1 141 ? 0.92 -11.469 -6.371 1 97.88 141 ILE B O 1
ATOM 2638 N N . LEU B 1 142 ? -0.521 -11.508 -4.629 1 97.75 142 LEU B N 1
ATOM 2639 C CA . LEU B 1 142 ? -0.091 -10.211 -4.109 1 97.75 142 LEU B CA 1
ATOM 2640 C C . LEU B 1 142 ? 1.393 -10.227 -3.76 1 97.75 142 LEU B C 1
ATOM 2642 O O . LEU B 1 142 ? 2.115 -9.273 -4.043 1 97.75 142 LEU B O 1
ATOM 2646 N N . CYS B 1 143 ? 1.816 -11.297 -3.182 1 98.19 143 CYS B N 1
ATOM 2647 C CA . CYS B 1 143 ? 3.217 -11.484 -2.818 1 98.19 143 CYS B CA 1
ATOM 2648 C C . CYS B 1 143 ? 4.117 -11.375 -4.043 1 98.19 143 CYS B C 1
ATOM 2650 O O . CYS B 1 143 ? 5.078 -10.602 -4.047 1 98.19 143 CYS B O 1
ATOM 2652 N N . CYS B 1 144 ? 3.775 -12.117 -5.035 1 98.19 144 CYS B N 1
ATOM 2653 C CA . CYS B 1 144 ? 4.605 -12.164 -6.234 1 98.19 144 CYS B CA 1
ATOM 2654 C C . CYS B 1 144 ? 4.578 -10.828 -6.969 1 98.19 144 CYS B C 1
ATOM 2656 O O . CYS B 1 144 ? 5.609 -10.359 -7.453 1 98.19 144 CYS B O 1
ATOM 2658 N N . LEU B 1 145 ? 3.443 -10.203 -7.043 1 97.31 145 LEU B N 1
ATOM 2659 C CA . LEU B 1 145 ? 3.33 -8.906 -7.703 1 97.31 145 LEU B CA 1
ATOM 2660 C C . LEU B 1 145 ? 4.102 -7.84 -6.934 1 97.31 145 LEU B C 1
ATOM 2662 O O . LEU B 1 145 ? 4.742 -6.977 -7.535 1 97.31 145 LEU B O 1
ATOM 2666 N N . SER B 1 146 ? 4.012 -7.887 -5.617 1 97.94 146 SER B N 1
ATOM 2667 C CA . SER B 1 146 ? 4.766 -6.961 -4.781 1 97.94 146 SER B CA 1
ATOM 2668 C C . SER B 1 146 ? 6.266 -7.125 -4.988 1 97.94 146 SER B C 1
ATOM 2670 O O . SER B 1 146 ? 6.988 -6.141 -5.152 1 97.94 146 SER B O 1
ATOM 2672 N N . LEU B 1 147 ? 6.684 -8.336 -4.973 1 98.44 147 LEU B N 1
ATOM 2673 C CA . LEU B 1 147 ? 8.102 -8.617 -5.168 1 98.44 147 LEU B CA 1
ATOM 2674 C C . LEU B 1 147 ? 8.57 -8.141 -6.539 1 98.44 147 LEU B C 1
ATOM 2676 O O . LEU B 1 147 ? 9.648 -7.562 -6.668 1 98.44 147 LEU B O 1
ATOM 2680 N N . GLN B 1 148 ? 7.793 -8.422 -7.523 1 98.06 148 GLN B N 1
ATOM 2681 C CA . GLN B 1 148 ? 8.125 -7.973 -8.867 1 98.06 148 GLN B CA 1
ATOM 2682 C C . GLN B 1 148 ? 8.258 -6.453 -8.93 1 98.06 148 GLN B C 1
ATOM 2684 O O . GLN B 1 148 ? 9.203 -5.926 -9.523 1 98.06 148 GLN B O 1
ATOM 2689 N N . ALA B 1 149 ? 7.289 -5.746 -8.336 1 97.81 149 ALA B N 1
ATOM 2690 C CA . ALA B 1 149 ? 7.32 -4.285 -8.336 1 97.81 149 ALA B CA 1
ATOM 2691 C C . ALA B 1 149 ? 8.57 -3.764 -7.641 1 97.81 149 ALA B C 1
ATOM 2693 O O . ALA B 1 149 ? 9.219 -2.83 -8.125 1 97.81 149 ALA B O 1
ATOM 2694 N N . LEU B 1 150 ? 8.93 -4.332 -6.52 1 98.38 150 LEU B N 1
ATOM 2695 C CA . LEU B 1 150 ? 10.133 -3.951 -5.793 1 98.38 150 LEU B CA 1
ATOM 2696 C C . LEU B 1 150 ? 11.383 -4.223 -6.629 1 98.38 150 LEU B C 1
ATOM 2698 O O . LEU B 1 150 ? 12.297 -3.398 -6.676 1 98.38 150 LEU B O 1
ATOM 2702 N N . THR B 1 151 ? 11.375 -5.363 -7.281 1 98.06 151 THR B N 1
ATOM 2703 C CA . THR B 1 151 ? 12.508 -5.746 -8.117 1 98.06 151 THR B CA 1
ATOM 2704 C C . THR B 1 151 ? 12.672 -4.773 -9.281 1 98.06 151 THR B C 1
ATOM 2706 O O . THR B 1 151 ? 13.789 -4.328 -9.57 1 98.06 151 THR B O 1
ATOM 2709 N N . ASP B 1 152 ? 11.57 -4.453 -9.93 1 97.75 152 ASP B N 1
ATOM 2710 C CA . ASP B 1 152 ? 11.625 -3.502 -11.039 1 97.75 152 ASP B CA 1
ATOM 2711 C C . ASP B 1 152 ? 12.156 -2.148 -10.57 1 97.75 152 ASP B C 1
ATOM 2713 O O . ASP B 1 152 ? 12.961 -1.524 -11.266 1 97.75 152 ASP B O 1
ATOM 2717 N N . THR B 1 153 ? 11.711 -1.708 -9.453 1 98.12 153 THR B N 1
ATOM 2718 C CA . THR B 1 153 ? 12.148 -0.437 -8.883 1 98.12 153 THR B CA 1
ATOM 2719 C C . THR B 1 153 ? 13.648 -0.468 -8.578 1 98.12 153 THR B C 1
ATOM 2721 O O . THR B 1 153 ? 14.375 0.464 -8.93 1 98.12 153 THR B O 1
ATOM 2724 N N . PHE B 1 154 ? 14.07 -1.554 -7.961 1 98.19 154 PHE B N 1
ATOM 2725 C CA . PHE B 1 154 ? 15.477 -1.718 -7.633 1 98.19 154 PHE B CA 1
ATOM 2726 C C . PHE B 1 154 ? 16.328 -1.722 -8.891 1 98.19 154 PHE B C 1
ATOM 2728 O O . PHE B 1 154 ? 17.391 -1.076 -8.938 1 98.19 154 PHE B O 1
ATOM 2735 N N . ARG B 1 155 ? 15.867 -2.43 -9.867 1 97.25 155 ARG B N 1
ATOM 2736 C CA . ARG B 1 155 ? 16.609 -2.619 -11.102 1 97.25 155 ARG B CA 1
ATOM 2737 C C . ARG B 1 155 ? 16.812 -1.292 -11.828 1 97.25 155 ARG B C 1
ATOM 2739 O O . ARG B 1 155 ? 17.812 -1.104 -12.523 1 97.25 155 ARG B O 1
ATOM 2746 N N . ARG B 1 156 ? 15.898 -0.346 -11.641 1 96.62 156 ARG B N 1
ATOM 2747 C CA . ARG B 1 156 ? 16.031 0.971 -12.258 1 96.62 156 ARG B CA 1
ATOM 2748 C C . ARG B 1 156 ? 17.281 1.691 -11.758 1 96.62 156 ARG B C 1
ATOM 2750 O O . ARG B 1 156 ? 17.828 2.535 -12.461 1 96.62 156 ARG B O 1
ATOM 2757 N N . TYR B 1 157 ? 17.719 1.349 -10.625 1 95.81 157 TYR B N 1
ATOM 2758 C CA . TYR B 1 157 ? 18.875 2.012 -10.031 1 95.81 157 TYR B CA 1
ATOM 2759 C C . TYR B 1 157 ? 20.094 1.095 -10.047 1 95.81 157 TYR B C 1
ATOM 2761 O O . TYR B 1 157 ? 21.234 1.551 -9.852 1 95.81 157 TYR B O 1
ATOM 2769 N N . ASP B 1 158 ? 19.797 -0.215 -10.227 1 96.06 158 ASP B N 1
ATOM 2770 C CA . ASP B 1 158 ? 20.875 -1.193 -10.312 1 96.06 158 ASP B CA 1
ATOM 2771 C C . ASP B 1 158 ? 21.359 -1.348 -11.75 1 96.06 158 ASP B C 1
ATOM 2773 O O . ASP B 1 158 ? 21.297 -2.439 -12.32 1 96.06 158 ASP B O 1
ATOM 2777 N N . THR B 1 159 ? 22.031 -0.367 -12.258 1 92.31 159 THR B N 1
ATOM 2778 C CA . THR B 1 159 ? 22.375 -0.277 -13.672 1 92.31 159 THR B CA 1
ATOM 2779 C C . THR B 1 159 ? 23.438 -1.31 -14.039 1 92.31 159 THR B C 1
ATOM 2781 O O . THR B 1 159 ? 23.453 -1.805 -15.172 1 92.31 159 THR B O 1
ATOM 2784 N N . ASP B 1 160 ? 24.281 -1.709 -13.133 1 92.75 160 ASP B N 1
ATOM 2785 C CA . ASP B 1 160 ? 25.328 -2.678 -13.445 1 92.75 160 ASP B CA 1
ATOM 2786 C C . ASP B 1 160 ? 24.922 -4.086 -13.023 1 92.75 160 ASP B C 1
ATOM 2788 O O . ASP B 1 160 ? 25.703 -5.027 -13.125 1 92.75 160 ASP B O 1
ATOM 2792 N N . GLN B 1 161 ? 23.719 -4.27 -12.445 1 91.81 161 GLN B N 1
ATOM 2793 C CA . GLN B 1 161 ? 23.078 -5.535 -12.125 1 91.81 161 GLN B CA 1
ATOM 2794 C C . GLN B 1 161 ? 23.938 -6.375 -11.188 1 91.81 161 GLN B C 1
ATOM 2796 O O . GLN B 1 161 ? 24.047 -7.59 -11.359 1 91.81 161 GLN B O 1
ATOM 2801 N N . ASP B 1 162 ? 24.641 -5.707 -10.227 1 92.5 162 ASP B N 1
ATOM 2802 C CA . ASP B 1 162 ? 25.453 -6.43 -9.25 1 92.5 162 ASP B CA 1
ATOM 2803 C C . ASP B 1 162 ? 24.688 -6.605 -7.934 1 92.5 162 ASP B C 1
ATOM 2805 O O . ASP B 1 162 ? 25.25 -7.129 -6.965 1 92.5 162 ASP B O 1
ATOM 2809 N N . GLY B 1 163 ? 23.453 -6.145 -7.867 1 94.94 163 GLY B N 1
ATOM 2810 C CA . GLY B 1 163 ? 22.625 -6.355 -6.691 1 94.94 163 GLY B CA 1
ATOM 2811 C C . GLY B 1 163 ? 22.891 -5.355 -5.586 1 94.94 163 GLY B C 1
ATOM 2812 O O . GLY B 1 163 ? 22.531 -5.594 -4.43 1 94.94 163 GLY B O 1
ATOM 2813 N N . LEU B 1 164 ? 23.641 -4.328 -5.891 1 96 164 LEU B N 1
ATOM 2814 C CA . LEU B 1 164 ? 23.953 -3.242 -4.973 1 96 164 LEU B CA 1
ATOM 2815 C C . LEU B 1 164 ? 23.656 -1.889 -5.605 1 96 164 LEU B C 1
ATOM 2817 O O . LEU B 1 164 ? 24 -1.648 -6.762 1 96 164 LEU B O 1
ATOM 2821 N N . ILE B 1 165 ? 22.953 -1.031 -4.863 1 96.38 165 ILE B N 1
ATOM 2822 C CA . ILE B 1 165 ? 22.688 0.288 -5.43 1 96.38 165 ILE B CA 1
ATOM 2823 C C . ILE B 1 165 ? 23.094 1.368 -4.43 1 96.38 165 ILE B C 1
ATOM 2825 O O . ILE B 1 165 ? 23.047 1.146 -3.215 1 96.38 165 ILE B O 1
ATOM 2829 N N . ASN B 1 166 ? 23.594 2.439 -4.977 1 95.94 166 ASN B N 1
ATOM 2830 C CA . ASN B 1 166 ? 23.766 3.693 -4.25 1 95.94 166 ASN B CA 1
ATOM 2831 C C . ASN B 1 166 ? 22.641 4.688 -4.582 1 95.94 166 ASN B C 1
ATOM 2833 O O . ASN B 1 166 ? 22.516 5.113 -5.73 1 95.94 166 ASN B O 1
ATOM 2837 N N . ILE B 1 167 ? 21.891 4.949 -3.529 1 97.25 167 ILE B N 1
ATOM 2838 C CA . ILE B 1 167 ? 20.719 5.754 -3.828 1 97.25 167 ILE B CA 1
ATOM 2839 C C . ILE B 1 167 ? 20.594 6.898 -2.824 1 97.25 167 ILE B C 1
ATOM 2841 O O . ILE B 1 167 ? 20.828 6.707 -1.627 1 97.25 167 ILE B O 1
ATOM 2845 N N . ARG B 1 168 ? 20.266 8.086 -3.361 1 97.75 168 ARG B N 1
ATOM 2846 C CA . ARG B 1 168 ? 20.047 9.266 -2.523 1 97.75 168 ARG B CA 1
ATOM 2847 C C . ARG B 1 168 ? 18.641 9.25 -1.936 1 97.75 168 ARG B C 1
ATOM 2849 O O . ARG B 1 168 ? 17.734 8.625 -2.49 1 97.75 168 ARG B O 1
ATOM 2856 N N . TYR B 1 169 ? 18.5 9.992 -0.902 1 97.88 169 TYR B N 1
ATOM 2857 C CA . TYR B 1 169 ? 17.266 10.031 -0.144 1 97.88 169 TYR B CA 1
ATOM 2858 C C . TYR B 1 169 ? 16.078 10.375 -1.048 1 97.88 169 TYR B C 1
ATOM 2860 O O . TYR B 1 169 ? 15.109 9.617 -1.119 1 97.88 169 TYR B O 1
ATOM 2868 N N . GLU B 1 170 ? 16.156 11.414 -1.776 1 97.88 170 GLU B N 1
ATOM 2869 C CA . GLU B 1 170 ? 15.016 11.867 -2.578 1 97.88 170 GLU B CA 1
ATOM 2870 C C . GLU B 1 170 ? 14.727 10.891 -3.717 1 97.88 170 GLU B C 1
ATOM 2872 O O . GLU B 1 170 ? 13.57 10.703 -4.098 1 97.88 170 GLU B O 1
ATOM 2877 N N . ASP B 1 171 ? 15.781 10.289 -4.246 1 97.88 171 ASP B N 1
ATOM 2878 C CA . ASP B 1 171 ? 15.57 9.266 -5.27 1 97.88 171 ASP B CA 1
ATOM 2879 C C . ASP B 1 171 ? 14.867 8.047 -4.684 1 97.88 171 ASP B C 1
ATOM 2881 O O . ASP B 1 171 ? 14.008 7.445 -5.336 1 97.88 171 ASP B O 1
ATOM 2885 N N . PHE B 1 172 ? 15.297 7.707 -3.48 1 98.44 172 PHE B N 1
ATOM 2886 C CA . PHE B 1 172 ? 14.648 6.609 -2.768 1 98.44 172 PHE B CA 1
ATOM 2887 C C . PHE B 1 172 ? 13.164 6.895 -2.576 1 98.44 172 PHE B C 1
ATOM 2889 O O . PHE B 1 172 ? 12.32 6.039 -2.855 1 98.44 172 PHE B O 1
ATOM 2896 N N . ILE B 1 173 ? 12.789 8.102 -2.152 1 98.38 173 ILE B N 1
ATOM 2897 C CA . ILE B 1 173 ? 11.398 8.484 -1.93 1 98.38 173 ILE B CA 1
ATOM 2898 C C . ILE B 1 173 ? 10.617 8.359 -3.232 1 98.38 173 ILE B C 1
ATOM 2900 O O . ILE B 1 173 ? 9.57 7.707 -3.27 1 98.38 173 ILE B O 1
ATOM 2904 N N . LYS B 1 174 ? 11.125 8.898 -4.305 1 97.62 174 LYS B N 1
ATOM 2905 C CA . LYS B 1 174 ? 10.422 8.906 -5.586 1 97.62 174 LYS B CA 1
ATOM 2906 C C . LYS B 1 174 ? 10.273 7.492 -6.137 1 97.62 174 LYS B C 1
ATOM 2908 O O . LYS B 1 174 ? 9.281 7.18 -6.801 1 97.62 174 LYS B O 1
ATOM 2913 N N . ALA B 1 175 ? 11.273 6.652 -5.852 1 97.44 175 ALA B N 1
ATOM 2914 C CA . ALA B 1 175 ? 11.273 5.281 -6.355 1 97.44 175 ALA B CA 1
ATOM 2915 C C . ALA B 1 175 ? 10.219 4.438 -5.645 1 97.44 175 ALA B C 1
ATOM 2917 O O . ALA B 1 175 ? 9.547 3.615 -6.27 1 97.44 175 ALA B O 1
ATOM 2918 N N . VAL B 1 176 ? 10.078 4.613 -4.328 1 98.19 176 VAL B N 1
ATOM 2919 C CA . VAL B 1 176 ? 9.297 3.691 -3.51 1 98.19 176 VAL B CA 1
ATOM 2920 C C . VAL B 1 176 ? 7.887 4.246 -3.314 1 98.19 176 VAL B C 1
ATOM 2922 O O . VAL B 1 176 ? 6.926 3.484 -3.174 1 98.19 176 VAL B O 1
ATOM 2925 N N . LEU B 1 177 ? 7.707 5.57 -3.398 1 97.75 177 LEU B N 1
ATOM 2926 C CA . LEU B 1 177 ? 6.445 6.258 -3.125 1 97.75 177 LEU B CA 1
ATOM 2927 C C . LEU B 1 177 ? 5.32 5.676 -3.971 1 97.75 177 LEU B C 1
ATOM 2929 O O . LEU B 1 177 ? 4.242 5.371 -3.453 1 97.75 177 LEU B O 1
ATOM 2933 N N . PRO B 1 178 ? 5.562 5.398 -5.254 1 95.75 178 PRO B N 1
ATOM 2934 C CA . PRO B 1 178 ? 4.48 4.891 -6.102 1 95.75 178 PRO B CA 1
ATOM 2935 C C . PRO B 1 178 ? 4.016 3.494 -5.699 1 95.75 178 PRO B C 1
ATOM 2937 O O . PRO B 1 178 ? 2.941 3.053 -6.109 1 95.75 178 PRO B O 1
ATOM 2940 N N . LEU B 1 179 ? 4.84 2.801 -4.934 1 96.06 179 LEU B N 1
ATOM 2941 C CA . LEU B 1 179 ? 4.535 1.422 -4.57 1 96.06 179 LEU B CA 1
ATOM 2942 C C . LEU B 1 179 ? 3.652 1.371 -3.326 1 96.06 179 LEU B C 1
ATOM 2944 O O . LEU B 1 179 ? 3.113 0.316 -2.984 1 96.06 179 LEU B O 1
ATOM 2948 N N . LEU B 1 180 ? 3.529 2.486 -2.637 1 94.88 180 LEU B N 1
ATOM 2949 C CA . LEU B 1 180 ? 2.715 2.527 -1.428 1 94.88 180 LEU B CA 1
ATOM 2950 C C . LEU B 1 180 ? 1.23 2.607 -1.773 1 94.88 180 LEU B C 1
ATOM 2952 O O . LEU B 1 180 ? 0.87 2.916 -2.912 1 94.88 180 LEU B O 1
ATOM 2956 N N . ALA B 1 181 ? 0.408 2.246 -0.755 1 82.62 181 ALA B N 1
ATOM 2957 C CA . ALA B 1 181 ? -1.038 2.344 -0.936 1 82.62 181 ALA B CA 1
ATOM 2958 C C . ALA B 1 181 ? -1.487 3.801 -0.991 1 82.62 181 ALA B C 1
ATOM 2960 O O . ALA B 1 181 ? -0.846 4.676 -0.408 1 82.62 181 ALA B O 1
#

pLDDT: mean 92.31, std 14.37, range [28.12, 98.5]

InterPro domains:
  IPR002048 EF-hand domain [PF13202] (152-166)
  IPR002048 EF-hand domain [PF13499] (16-77)
  IPR002048 EF-hand domain [PF13499] (86-141)
  IPR002048 EF-hand domain [PS50222] (12-47)
  IPR002048 EF-hand domain [PS50222] (79-114)
  IPR002048 EF-hand domain [PS50222] (115-150)
  IPR002048 EF-hand domain [SM00054] (16-44)
  IPR002048 EF-hand domain [SM00054] (53-81)
  IPR002048 EF-hand domain [SM00054] (83-111)
  IPR002048 EF-hand domain [SM00054] (119-147)
  IPR002048 EF-hand domain [SM00054] (149-179)
  IPR011992 EF-hand domain pair [SSF47473] (12-176)
  IPR018247 EF-Hand 1, calcium-binding site [PS00018] (25-37)
  IPR018247 EF-Hand 1, calcium-binding site [PS00018] (92-104)
  IPR051426 Peflin/Sorcin Calcium-Binding [PTHR46212] (6-179)

Foldseek 3Di:
DDPPDPPPPDQPDLVVLVVVQCQLPPVNPQWHALVSVQVVDDLPDPDTQDSVLSQVLQCVQVPVPPRTGHSVSVSVSVVVLVVLVVLQCVLVPVNPQWQALVSLCVSCVVVPDDDDSVVSVVLQVVQVPPPPRTHTSSSSSVSVVLVVLVVVLVCVQVVVPPSDGDDDDVSVCVSCVVSDD/DDPPDDPPPDQPDLVVLVVVQCQLPPVNPQWHALVSVQVVDDQPDPDTQDSVLSQVLQCVQVPVPPRTGHSVSVSVSVVVLVVLVVLVCVLPPVNPQWQALVSLCVSCVVVPDDDDSVVSVVLQVVQVPPPPRTHTSSSSSVSVVLVVLVVVLVVVQVVVPPSDGDDDDVSVCVSCVVSDD

Nearest PDB structures (foldseek):
  3aak-assembly1_A-2  TM=9.528E-01  e=2.395E-18  Homo sapiens
  5gqq-assembly1_C  TM=9.598E-01  e=1.258E-17  Homo sapiens
  2zn9-assembly1_B  TM=9.683E-01  e=2.443E-17  Homo sapiens
  5jjg-assembly1_A-2  TM=9.545E-01  e=1.485E-17  Mus musculus
  1hqv-assembly1_A  TM=9.721E-01  e=1.087E-16  Mus musculus

Radius of gyration: 23.41 Å; Cα contacts (8 Å, |Δi|>4): 417; chains: 2; bounding box: 51×65×92 Å

Sequence (362 aa):
MYYQGQQQPQGADINYLRGLFQNVDRNRSGAINARELQSVLSNGTWKPFNLEAAKVMIRMFDRRGVGKVNFDEFTSLWNFLTSWLNCFQSFDKDRSGFIDRRELSDALTRFGYRLGQPTVDALIMKYDREGKGSITFDDFILCCLSLQALTDTFRRYDTDQDGLINIRYEDFIKAVLPLLAMYYQGQQQPQGADINYLRGLFQNVDRNRSGAINARELQSVLSNGTWKPFNLEAAKVMIRMFDRRGVGKVNFDEFTSLWNFLTSWLNCFQSFDKDRSGFIDRRELSDALTRFGYRLGQPTVDALIMKYDREGKGSITFDDFILCCLSLQALTDTFRRYDTDQDGLINIRYEDFIKAVLPLLA